Protein AF-A0A947H9U2-F1 (afdb_monomer)

Secondary structure (DSSP, 8-state):
--------------------TTSTTSB-SHHHHHHHHHTT-B-HHHHTTPPP-TTS--EEEE-SSSSS--EEEEEEEEEETTEEEEEEEEESS-GGG--HHHHHHHHHHHHHHHTTSS-HHHHHHHHHHHHHTTT--EEEEEETTEEEEEEE-SS-EEEEEEETT-TTPPP-----

Foldseek 3Di:
DDDDDDPPPDPPPPPPPPQLCLAAFHFADPSNCVVVVVVVWDFPCVVVVHDDDVVGQKTWDWDPDDPDTHTAKIKDFDDDPRGGFKIKIKGQAFPVPDDPVSVVVVQVCCCRHHVVLDHVVNVVVQVVVCVVLVQPWGWDDSDDFKIWIWHGDHGMIMIMIGTPPRPPPDDDPDRD

Nearest PDB structures (foldseek):
  7k5b-assembly1_F  TM=6.035E-01  e=6.801E-01  Tetrahymena thermophila
  2grg-assembly1_A  TM=5.915E-01  e=3.036E+00  Saccharomyces cerevisiae
  5y3a-assembly2_G  TM=3.950E-01  e=7.631E-01  Homo sapiens
  7qla-assembly1_C  TM=4.806E-01  e=4.541E+00  Thermochaetoides thermophila
  6ftd-assembly1_A  TM=3.378E-01  e=1.708E+00  Deinococcus radiodurans R1 = ATCC 13939 = DSM 20539

pLDDT: mean 79.04, std 16.97, range [38.25, 96.12]

Solvent-accessible surface area (backbone atoms only — not comparable to full-atom values): 10152 Å² total; per-residue (Å²): 137,87,84,80,83,80,81,79,78,77,78,77,75,75,74,75,79,65,76,56,48,51,17,59,75,32,61,67,50,75,62,33,43,47,70,44,46,77,69,59,26,36,28,71,46,39,72,72,75,40,77,78,50,85,92,49,66,50,33,38,27,60,45,96,59,73,100,61,64,43,69,47,35,35,38,44,72,42,66,57,89,59,28,24,30,25,44,35,42,36,33,63,38,20,72,94,66,55,49,74,66,54,49,50,51,52,56,51,48,31,39,43,39,47,74,51,63,49,46,73,65,57,54,53,52,31,53,57,50,16,60,75,49,79,65,48,75,23,77,36,82,65,53,98,58,35,34,37,36,39,43,61,56,94,55,27,21,39,44,33,42,31,36,65,86,41,90,84,58,80,77,86,72,73,72,130

Sequence (176 aa):
MKFWASLISFSLVWGSTLPAFSQLGTPFSMDSFKPFLARRYNTLLGFQGRPVSLEDPHLYLYGSEGQAAQLVASVEFGLNGKTIESALLKLHQPYDKLGYRETQELNWFLVIATRSQVTPKHVKQAFAKRKACHGSEFRLDTGPAQYLTVYSDYQSTYIRVSQRGALKAPLLSRCP

Radius of gyration: 19.43 Å; Cα contacts (8 Å, |Δi|>4): 289; chains: 1; bounding box: 62×48×60 Å

Mean predicted aligned error: 9.71 Å

Structure (mmCIF, N/CA/C/O backbone):
data_AF-A0A947H9U2-F1
#
_entry.id   AF-A0A947H9U2-F1
#
loop_
_atom_site.group_PDB
_atom_site.id
_atom_site.type_symbol
_atom_site.label_atom_id
_atom_site.label_alt_id
_atom_site.label_comp_id
_atom_site.label_asym_id
_atom_site.label_entity_id
_atom_site.label_seq_id
_atom_site.pdbx_PDB_ins_code
_atom_site.Cartn_x
_atom_site.Cartn_y
_atom_site.Cartn_z
_atom_site.occupancy
_atom_site.B_iso_or_equiv
_atom_site.auth_seq_id
_atom_site.auth_comp_id
_atom_site.auth_asym_id
_atom_site.auth_atom_id
_atom_site.pdbx_PDB_model_num
ATOM 1 N N . MET A 1 1 ? 40.407 -27.603 41.660 1.00 41.31 1 MET A N 1
ATOM 2 C CA . MET A 1 1 ? 39.660 -27.321 40.414 1.00 41.31 1 MET A CA 1
ATOM 3 C C . MET A 1 1 ? 38.857 -26.044 40.624 1.00 41.31 1 MET A C 1
ATOM 5 O O . MET A 1 1 ? 38.063 -26.007 41.552 1.00 41.31 1 MET A O 1
ATOM 9 N N . LYS A 1 2 ? 39.136 -24.970 39.873 1.00 39.34 2 LYS A N 1
ATOM 10 C CA . LYS A 1 2 ? 38.447 -23.672 40.003 1.00 39.34 2 LYS A CA 1
ATOM 11 C C . LYS A 1 2 ? 37.364 -23.586 38.924 1.00 39.34 2 LYS A C 1
ATOM 13 O O . LYS A 1 2 ? 37.701 -23.540 37.747 1.00 39.34 2 LYS A O 1
ATOM 18 N N . PHE A 1 3 ? 36.092 -23.592 39.320 1.00 40.78 3 PHE A N 1
ATOM 19 C CA . PHE A 1 3 ? 34.967 -23.371 38.410 1.00 40.78 3 PHE A CA 1
ATOM 20 C C . PHE A 1 3 ? 34.825 -21.872 38.130 1.00 40.78 3 PHE A C 1
ATOM 22 O O . PHE A 1 3 ? 34.591 -21.085 39.044 1.00 40.78 3 PHE A O 1
ATOM 29 N N . TRP A 1 4 ? 34.981 -21.481 36.867 1.00 46.38 4 TRP A N 1
ATOM 30 C CA . TRP A 1 4 ? 34.583 -20.165 36.380 1.00 46.38 4 TRP A CA 1
ATOM 31 C C . TRP A 1 4 ? 33.108 -20.236 35.985 1.00 46.38 4 TRP A C 1
ATOM 33 O O . TRP A 1 4 ? 32.759 -20.841 34.974 1.00 46.38 4 TRP A O 1
ATOM 43 N N . ALA A 1 5 ? 32.237 -19.640 36.797 1.00 48.50 5 ALA A N 1
ATOM 44 C CA . ALA A 1 5 ? 30.855 -19.400 36.412 1.00 48.50 5 ALA A CA 1
ATOM 45 C C . ALA A 1 5 ? 30.831 -18.222 35.426 1.00 48.50 5 ALA A C 1
ATOM 47 O O . ALA A 1 5 ? 30.959 -17.064 35.820 1.00 48.50 5 ALA A O 1
ATOM 48 N N . SER A 1 6 ? 30.720 -18.523 34.132 1.00 48.47 6 SER A N 1
ATOM 49 C CA . SER A 1 6 ? 30.426 -17.517 33.111 1.00 48.47 6 SER A CA 1
ATOM 50 C C . SER A 1 6 ? 28.964 -17.098 33.251 1.00 48.47 6 SER A C 1
ATOM 52 O O . SER A 1 6 ? 28.054 -17.845 32.897 1.00 48.47 6 SER A O 1
ATOM 54 N N . LEU A 1 7 ? 28.741 -15.903 33.794 1.00 49.75 7 LEU A N 1
ATOM 55 C CA . LEU A 1 7 ? 27.457 -15.216 33.723 1.00 49.75 7 LEU A CA 1
ATOM 56 C C . LEU A 1 7 ? 27.277 -14.711 32.288 1.00 49.75 7 LEU A C 1
ATOM 58 O O . LEU A 1 7 ? 27.838 -13.691 31.892 1.00 49.75 7 LEU A O 1
ATOM 62 N N . ILE A 1 8 ? 26.511 -15.456 31.493 1.00 55.19 8 ILE A N 1
ATOM 63 C CA . ILE A 1 8 ? 26.034 -14.991 30.193 1.00 55.19 8 ILE A CA 1
ATOM 64 C C . ILE A 1 8 ? 24.898 -14.007 30.468 1.00 55.19 8 ILE A C 1
ATOM 66 O O . ILE A 1 8 ? 23.761 -14.396 30.734 1.00 55.19 8 ILE A O 1
ATOM 70 N N . SER A 1 9 ? 25.217 -12.718 30.421 1.00 41.12 9 SER A N 1
ATOM 71 C CA . SER A 1 9 ? 24.223 -11.651 30.381 1.00 41.12 9 SER A CA 1
ATOM 72 C C . SER A 1 9 ? 23.520 -11.694 29.026 1.00 41.12 9 SER A C 1
ATOM 74 O O . SER A 1 9 ? 24.036 -11.184 28.033 1.00 41.12 9 SER A O 1
ATOM 76 N N . PHE A 1 10 ? 22.341 -12.313 28.970 1.00 40.72 10 PHE A N 1
ATOM 77 C CA . PHE A 1 10 ? 21.428 -12.130 27.847 1.00 40.72 10 PHE A CA 1
ATOM 78 C C . PHE A 1 10 ? 20.928 -10.686 27.875 1.00 40.72 10 PHE A C 1
ATOM 80 O O . PHE A 1 10 ? 20.114 -10.303 28.716 1.00 40.72 10 PHE A O 1
ATOM 87 N N . SER A 1 11 ? 21.424 -9.870 26.951 1.00 44.00 11 SER A N 1
ATOM 88 C CA . SER A 1 11 ? 20.806 -8.598 26.615 1.00 44.00 11 SER A CA 1
ATOM 89 C C . SER A 1 11 ? 19.413 -8.884 26.052 1.00 44.00 11 SER A C 1
ATOM 91 O O . SER A 1 11 ? 19.248 -9.330 24.918 1.00 44.00 11 SER A O 1
ATOM 93 N N . LEU A 1 12 ? 18.392 -8.639 26.874 1.00 43.03 12 LEU A N 1
ATOM 94 C CA . LEU A 1 12 ? 17.020 -8.449 26.422 1.00 43.03 12 LEU A CA 1
ATOM 95 C C . LEU A 1 12 ? 17.038 -7.296 25.419 1.00 43.03 12 LEU A C 1
ATOM 97 O O . LEU A 1 12 ? 17.071 -6.127 25.804 1.00 43.03 12 LEU A O 1
ATOM 101 N N . VAL A 1 13 ? 17.063 -7.628 24.128 1.00 42.03 13 VAL A N 1
ATOM 102 C CA . VAL A 1 13 ? 16.807 -6.669 23.057 1.00 42.03 13 VAL A CA 1
ATOM 103 C C . VAL A 1 13 ? 15.399 -6.151 23.305 1.00 42.03 13 VAL A C 1
ATOM 105 O O . VAL A 1 13 ? 14.412 -6.840 23.047 1.00 42.03 13 V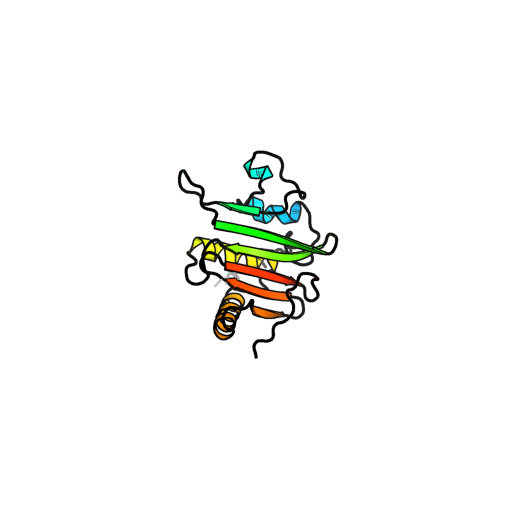AL A O 1
ATOM 108 N N . TRP A 1 14 ? 15.316 -4.950 23.872 1.00 41.16 14 TRP A N 1
ATOM 109 C CA . TRP A 1 14 ? 14.111 -4.145 23.867 1.00 41.16 14 TRP A CA 1
ATOM 110 C C . TRP A 1 14 ? 13.665 -4.051 22.413 1.00 41.16 14 TRP A C 1
ATOM 112 O O . TRP A 1 14 ? 14.271 -3.336 21.614 1.00 41.16 14 TRP A O 1
ATOM 122 N N . GLY A 1 15 ? 12.635 -4.823 22.060 1.00 38.25 15 GLY A N 1
ATOM 123 C CA . GLY A 1 15 ? 11.878 -4.594 20.845 1.00 38.25 15 GLY A CA 1
ATOM 124 C C . GLY A 1 15 ? 11.432 -3.147 20.913 1.00 38.25 15 GLY A C 1
ATOM 125 O O . GLY A 1 15 ? 10.640 -2.789 21.782 1.00 38.25 15 GLY A O 1
ATOM 126 N N . SER A 1 16 ? 12.031 -2.304 20.080 1.00 39.28 16 SER A N 1
ATOM 127 C CA . SER A 1 16 ? 11.727 -0.889 20.025 1.00 39.28 16 SER A CA 1
ATOM 128 C C . SER A 1 16 ? 10.246 -0.754 19.695 1.00 39.28 16 SER A C 1
ATOM 130 O O . SER A 1 16 ? 9.817 -0.860 18.551 1.00 39.28 16 SER A O 1
ATOM 132 N N . THR A 1 17 ? 9.447 -0.506 20.729 1.00 46.41 17 THR A N 1
ATOM 133 C CA . THR A 1 17 ? 8.034 -0.127 20.671 1.00 46.41 17 THR A CA 1
ATOM 134 C C . THR A 1 17 ? 7.882 1.297 20.143 1.00 46.41 17 THR A C 1
ATOM 136 O O . THR A 1 17 ? 6.977 2.025 20.547 1.00 46.41 17 THR A O 1
ATOM 139 N N . LEU A 1 18 ? 8.758 1.715 19.224 1.00 52.16 18 LEU A N 1
ATOM 140 C CA . LEU A 1 18 ? 8.544 2.938 18.482 1.00 52.16 18 LEU A CA 1
ATOM 141 C C . LEU A 1 18 ? 7.249 2.735 17.693 1.00 52.16 18 LEU A C 1
ATOM 143 O O . LEU A 1 18 ? 7.149 1.774 16.920 1.00 52.16 18 LEU A O 1
ATOM 147 N N . PRO A 1 19 ? 6.222 3.572 17.913 1.00 57.31 19 PRO A N 1
ATOM 148 C CA . PRO A 1 19 ? 5.030 3.499 17.098 1.00 57.31 19 PRO A CA 1
ATOM 149 C C . PRO A 1 19 ? 5.452 3.697 15.644 1.00 57.31 19 PRO A C 1
ATOM 151 O O . PRO A 1 19 ? 6.092 4.690 15.306 1.00 57.31 19 PRO A O 1
ATOM 154 N N . ALA A 1 20 ? 5.141 2.721 14.789 1.00 64.38 20 ALA A N 1
ATOM 155 C CA . ALA A 1 20 ? 5.389 2.851 13.363 1.00 64.38 20 ALA A CA 1
ATOM 156 C C . ALA A 1 20 ? 4.610 4.076 12.856 1.00 64.38 20 ALA A C 1
ATOM 158 O O . ALA A 1 20 ? 3.382 4.092 12.897 1.00 64.38 20 ALA A O 1
ATOM 159 N N . PHE A 1 21 ? 5.339 5.111 12.433 1.00 78.25 21 PHE A N 1
ATOM 160 C CA . PHE A 1 21 ? 4.803 6.448 12.147 1.00 78.25 21 PHE A CA 1
ATOM 161 C C . PHE A 1 21 ? 3.746 6.484 11.028 1.00 78.25 21 PHE A C 1
ATOM 163 O O . PHE A 1 21 ? 2.997 7.455 10.915 1.00 78.25 21 PHE A O 1
ATOM 170 N N . SER A 1 22 ? 3.676 5.429 10.213 1.00 78.94 22 SER A N 1
ATOM 171 C CA . SER A 1 22 ? 2.744 5.288 9.087 1.00 78.94 22 SER A CA 1
ATOM 172 C C . SER A 1 22 ? 1.725 4.160 9.265 1.00 78.94 22 SER A C 1
ATOM 174 O O . SER A 1 22 ? 1.138 3.680 8.293 1.00 78.94 22 SER A O 1
ATOM 176 N N . GLN A 1 23 ? 1.556 3.683 10.493 1.00 88.31 23 GLN A N 1
ATOM 177 C CA . GLN A 1 23 ? 0.620 2.616 10.803 1.00 88.31 23 GLN A CA 1
ATOM 178 C C . GLN A 1 23 ? -0.824 3.122 10.788 1.00 88.31 23 GLN A C 1
ATOM 180 O O . GLN A 1 23 ? -1.125 4.262 11.128 1.00 88.31 23 GLN A O 1
ATOM 185 N N . LEU A 1 24 ? -1.752 2.220 10.497 1.00 90.06 24 LEU A N 1
ATOM 186 C CA . LEU A 1 24 ? -3.164 2.458 10.765 1.00 90.06 24 LEU A CA 1
ATOM 187 C C . LEU A 1 24 ? -3.422 2.878 12.225 1.00 90.06 24 LEU A C 1
ATOM 189 O O . LEU A 1 24 ? -2.965 2.224 13.166 1.00 90.06 24 LEU A O 1
ATOM 193 N N . GLY A 1 25 ? -4.214 3.934 12.397 1.00 87.94 25 GLY A N 1
ATOM 194 C CA . GLY A 1 25 ? -4.594 4.520 13.680 1.00 87.94 25 GLY A CA 1
ATOM 195 C C . GLY A 1 25 ? -3.681 5.639 14.169 1.00 87.94 25 GLY A C 1
ATOM 196 O O . GLY A 1 25 ? -3.982 6.239 15.198 1.00 87.94 25 GLY A O 1
ATOM 197 N N . THR A 1 26 ? -2.587 5.945 13.466 1.00 89.88 26 THR A N 1
ATOM 198 C CA . THR A 1 26 ? -1.735 7.090 13.808 1.00 89.88 26 THR A CA 1
ATOM 199 C C . THR A 1 26 ? -2.205 8.365 13.102 1.00 89.88 26 THR A C 1
ATOM 201 O O . THR A 1 26 ? -2.864 8.291 12.058 1.00 89.88 26 THR A O 1
ATOM 204 N N . PRO A 1 27 ? -1.864 9.553 13.634 1.00 91.62 27 PRO A N 1
ATOM 205 C CA . PRO A 1 27 ? -2.072 10.805 12.922 1.00 91.62 27 PRO A CA 1
ATOM 206 C C . PRO A 1 27 ? -1.324 10.814 11.585 1.00 91.62 27 PRO A C 1
ATOM 208 O O . PRO A 1 27 ? -0.194 10.339 11.503 1.00 91.62 27 PRO A O 1
ATOM 211 N N . PHE A 1 28 ? -1.944 11.385 10.560 1.00 90.88 28 PHE A N 1
ATOM 212 C CA . PHE A 1 28 ? -1.341 11.670 9.272 1.00 90.88 28 PHE A CA 1
ATOM 213 C C . PHE A 1 28 ? -0.499 12.941 9.379 1.00 90.88 28 PHE A C 1
ATOM 215 O O . PHE A 1 28 ? -1.027 14.041 9.568 1.00 90.88 28 PHE A O 1
ATOM 222 N N . SER A 1 29 ? 0.819 12.784 9.302 1.00 91.94 29 SER A N 1
ATOM 223 C CA . SER A 1 29 ? 1.784 13.879 9.399 1.00 91.94 29 SER A CA 1
ATOM 224 C C . SER A 1 29 ? 3.024 13.595 8.550 1.00 91.94 29 SER A C 1
ATOM 226 O O . SER A 1 29 ? 3.147 12.538 7.933 1.00 91.94 29 SER A O 1
ATOM 228 N N . MET A 1 30 ? 3.983 14.528 8.535 1.00 89.38 30 MET A N 1
ATOM 229 C CA . MET A 1 30 ? 5.259 14.320 7.842 1.00 89.38 30 MET A CA 1
ATOM 230 C C . MET A 1 30 ? 6.020 13.097 8.382 1.00 89.38 30 MET A C 1
ATOM 232 O O . MET A 1 30 ? 6.730 12.423 7.635 1.00 89.38 30 MET A O 1
ATOM 236 N N . ASP A 1 31 ? 5.836 12.751 9.660 1.00 89.44 31 ASP A N 1
ATOM 237 C CA . ASP A 1 31 ? 6.428 11.542 10.237 1.00 89.44 31 ASP A CA 1
ATOM 238 C C . ASP A 1 31 ? 5.893 10.274 9.569 1.00 89.44 31 ASP A C 1
ATOM 240 O O . ASP A 1 31 ? 6.648 9.323 9.372 1.00 89.44 31 ASP A O 1
ATOM 244 N N . SER A 1 32 ? 4.632 10.280 9.128 1.00 88.88 32 SER A N 1
ATOM 245 C CA . SER A 1 32 ? 4.037 9.178 8.372 1.00 88.88 32 SER A CA 1
ATOM 246 C C . SER A 1 32 ? 4.689 8.971 7.005 1.00 88.88 32 SER A C 1
ATOM 248 O O . SER A 1 32 ? 4.610 7.870 6.465 1.00 88.88 32 SER A O 1
ATOM 250 N N . PHE A 1 33 ? 5.369 9.971 6.439 1.00 88.38 33 PHE A N 1
ATOM 251 C CA . PHE A 1 33 ? 6.091 9.819 5.170 1.00 88.38 33 PHE A CA 1
ATOM 252 C C . PHE A 1 33 ? 7.517 9.313 5.377 1.00 88.38 33 PHE A C 1
ATOM 254 O O . PHE A 1 33 ? 8.038 8.606 4.515 1.00 88.38 33 PHE A O 1
ATOM 261 N N . LYS A 1 34 ? 8.150 9.626 6.518 1.00 89.50 34 LYS A N 1
ATOM 262 C CA . LYS A 1 34 ? 9.574 9.340 6.772 1.00 89.50 34 LYS A CA 1
ATOM 263 C C . LYS A 1 34 ? 9.995 7.900 6.437 1.00 89.50 34 LYS A C 1
ATOM 265 O O . LYS A 1 34 ? 11.000 7.758 5.740 1.00 89.50 34 LYS A O 1
ATOM 270 N N . PRO A 1 35 ? 9.268 6.836 6.844 1.00 91.06 35 PRO A N 1
ATOM 271 C CA . PRO A 1 35 ? 9.665 5.467 6.510 1.00 91.06 35 PRO A CA 1
ATOM 272 C C . PRO A 1 35 ? 9.676 5.192 5.001 1.00 91.06 35 PRO A C 1
ATOM 274 O O . PRO A 1 35 ? 10.561 4.495 4.509 1.00 91.06 35 PRO A O 1
ATOM 277 N N . PHE A 1 36 ? 8.724 5.761 4.260 1.00 91.44 36 PHE A N 1
ATOM 278 C CA . PHE A 1 36 ? 8.630 5.620 2.807 1.00 91.44 36 PHE A CA 1
ATOM 279 C C . PHE A 1 36 ? 9.728 6.408 2.094 1.00 91.44 36 PHE A C 1
ATOM 281 O O . PHE A 1 36 ? 10.407 5.852 1.230 1.00 91.44 36 PHE A O 1
ATOM 288 N N . LEU A 1 37 ? 9.971 7.654 2.510 1.00 89.81 37 LEU A N 1
ATOM 289 C CA . LEU A 1 37 ? 11.062 8.478 1.980 1.00 89.81 37 LEU A CA 1
ATOM 290 C C . LEU A 1 37 ? 12.428 7.805 2.196 1.00 89.81 37 LEU A C 1
ATOM 292 O O . LEU A 1 37 ? 13.232 7.714 1.270 1.00 89.81 37 LEU A O 1
ATOM 296 N N . ALA A 1 38 ? 12.667 7.237 3.384 1.00 90.31 38 ALA A N 1
ATOM 297 C CA . ALA A 1 38 ? 13.883 6.475 3.683 1.00 90.31 38 ALA A CA 1
ATOM 298 C C . ALA A 1 38 ? 14.035 5.217 2.806 1.00 90.31 38 ALA A C 1
ATOM 300 O O . ALA A 1 38 ? 15.150 4.783 2.519 1.00 90.31 38 ALA A O 1
ATOM 301 N N . ARG A 1 39 ? 12.916 4.651 2.338 1.00 90.19 39 ARG A N 1
ATOM 302 C CA . ARG A 1 39 ? 12.873 3.532 1.387 1.00 90.19 39 ARG A CA 1
ATOM 303 C C . ARG A 1 39 ? 12.874 3.978 -0.083 1.00 90.19 39 ARG A C 1
ATOM 305 O O . ARG A 1 39 ? 12.683 3.156 -0.972 1.00 90.19 39 ARG A O 1
ATOM 312 N N . ARG A 1 40 ? 13.154 5.257 -0.359 1.00 90.81 40 ARG A N 1
ATOM 313 C CA . ARG A 1 40 ? 13.199 5.861 -1.705 1.00 90.81 40 ARG A CA 1
ATOM 314 C C . ARG A 1 40 ? 11.851 5.958 -2.419 1.00 90.81 40 ARG A C 1
ATOM 316 O O . ARG A 1 40 ? 11.826 6.147 -3.635 1.00 90.81 40 ARG A O 1
ATOM 323 N N . TYR A 1 41 ? 10.741 5.867 -1.693 1.00 91.88 41 TYR A N 1
ATOM 324 C CA . TYR A 1 41 ? 9.502 6.421 -2.226 1.00 91.88 41 TYR A CA 1
ATOM 325 C C . TYR A 1 41 ? 9.634 7.939 -2.257 1.00 91.88 41 TYR A C 1
ATOM 327 O O . TYR A 1 41 ? 10.278 8.525 -1.388 1.00 91.88 41 TYR A O 1
ATOM 335 N N . ASN A 1 42 ? 9.003 8.579 -3.227 1.00 89.75 42 ASN A N 1
ATOM 336 C CA . ASN A 1 42 ? 8.987 10.029 -3.308 1.00 89.75 42 ASN A CA 1
ATOM 337 C C . ASN A 1 42 ? 7.602 10.526 -3.713 1.00 89.75 42 ASN A C 1
ATOM 339 O O . ASN A 1 42 ? 6.844 9.803 -4.363 1.00 89.75 42 ASN A O 1
ATOM 343 N N . THR A 1 43 ? 7.281 11.756 -3.327 1.00 89.88 43 THR A N 1
ATOM 344 C CA . THR A 1 43 ? 6.095 12.449 -3.840 1.00 89.88 43 THR A CA 1
ATOM 345 C C . THR A 1 43 ? 6.386 13.015 -5.230 1.00 89.88 43 THR A C 1
ATOM 347 O O . THR A 1 43 ? 7.550 13.092 -5.641 1.00 89.88 43 THR A O 1
ATOM 350 N N . LEU A 1 44 ? 5.358 13.446 -5.965 1.00 85.81 44 LEU A N 1
ATOM 351 C CA . LEU A 1 44 ? 5.560 14.137 -7.240 1.00 85.81 44 LEU A CA 1
ATOM 352 C C . LEU A 1 44 ? 6.398 15.408 -7.032 1.00 85.81 44 LEU A C 1
ATOM 354 O O . LEU A 1 44 ? 7.337 15.662 -7.787 1.00 85.81 44 LEU A O 1
ATOM 358 N N . LEU A 1 45 ? 6.112 16.165 -5.970 1.00 84.81 45 LEU A N 1
ATOM 359 C CA . LEU A 1 45 ? 6.900 17.339 -5.589 1.00 84.81 45 LEU A CA 1
ATOM 360 C C . LEU A 1 45 ? 8.365 16.987 -5.306 1.00 84.81 45 LEU A C 1
ATOM 362 O O . LEU A 1 45 ? 9.263 17.655 -5.818 1.00 84.81 45 LEU A O 1
ATOM 366 N N . GLY A 1 46 ? 8.620 15.918 -4.552 1.00 85.44 46 GLY A N 1
ATOM 367 C CA . GLY A 1 46 ? 9.982 15.492 -4.252 1.00 85.44 46 GLY A CA 1
ATOM 368 C C . GLY A 1 46 ? 10.751 15.005 -5.486 1.00 85.44 46 GLY A C 1
ATOM 369 O O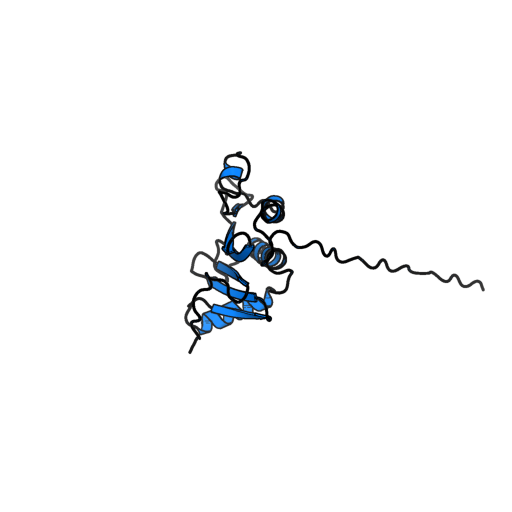 . GLY A 1 46 ? 11.956 15.240 -5.577 1.00 85.44 46 GLY A O 1
ATOM 370 N N . PHE A 1 47 ? 10.079 14.416 -6.484 1.00 82.38 47 PHE A N 1
ATOM 371 C CA . PHE A 1 47 ? 10.689 14.129 -7.794 1.00 82.38 47 PHE A CA 1
ATOM 372 C C . PHE A 1 47 ? 11.047 15.391 -8.579 1.00 82.38 47 PHE A C 1
ATOM 374 O O . PHE A 1 47 ? 12.050 15.412 -9.286 1.00 82.38 47 PHE A O 1
ATOM 381 N N . GLN A 1 48 ? 10.259 16.453 -8.433 1.00 85.44 48 GLN A N 1
ATOM 382 C CA . GLN A 1 48 ? 10.519 17.759 -9.044 1.00 85.44 48 GLN A CA 1
ATOM 383 C C . GLN A 1 48 ? 11.568 18.586 -8.274 1.00 85.44 48 GLN A C 1
ATOM 385 O O . GLN A 1 48 ? 11.745 19.768 -8.566 1.00 85.44 48 GLN A O 1
ATOM 390 N N . GLY A 1 49 ? 12.238 18.002 -7.271 1.00 85.62 49 GLY A N 1
ATOM 391 C CA . GLY A 1 49 ? 13.222 18.690 -6.430 1.00 85.62 49 GLY A CA 1
ATOM 392 C C . GLY A 1 49 ? 12.610 19.698 -5.453 1.00 85.62 49 GLY A C 1
ATOM 393 O O . GLY A 1 49 ? 13.325 20.530 -4.896 1.00 85.62 49 GLY A O 1
ATOM 394 N N . ARG A 1 50 ? 11.290 19.653 -5.250 1.00 89.56 50 ARG A N 1
ATOM 395 C CA . ARG A 1 50 ? 10.573 20.527 -4.317 1.00 89.56 50 ARG A CA 1
ATOM 396 C C . ARG A 1 50 ? 10.479 19.874 -2.935 1.00 89.56 50 ARG A C 1
ATOM 398 O O . ARG A 1 50 ? 10.542 18.647 -2.833 1.00 89.56 50 ARG A O 1
ATOM 405 N N . PRO A 1 51 ? 10.297 20.665 -1.861 1.00 87.50 51 PRO A N 1
ATOM 406 C CA . PRO A 1 51 ? 10.044 20.113 -0.538 1.00 87.50 51 PRO A CA 1
ATOM 407 C C . PRO A 1 51 ? 8.831 19.180 -0.544 1.00 87.50 51 PRO A C 1
ATOM 409 O O . PRO A 1 51 ? 7.799 19.477 -1.150 1.00 87.50 51 PRO A O 1
ATOM 412 N N . VAL A 1 52 ? 8.960 18.057 0.156 1.00 86.25 52 VAL A N 1
ATOM 413 C CA . VAL A 1 52 ? 7.855 17.120 0.360 1.00 86.25 52 VAL A CA 1
ATOM 414 C C . VAL A 1 52 ? 6.765 17.808 1.185 1.00 86.25 52 VAL A C 1
ATOM 416 O O . VAL A 1 52 ? 7.053 18.430 2.207 1.00 86.25 52 VAL A O 1
ATOM 419 N N . SER A 1 53 ? 5.512 17.680 0.748 1.00 85.50 53 SER A N 1
ATOM 420 C CA . SER A 1 53 ? 4.344 18.298 1.379 1.00 85.50 53 SER A CA 1
ATOM 421 C C . SER A 1 53 ? 3.238 17.271 1.591 1.00 85.50 53 SER A C 1
ATOM 423 O O . SER A 1 53 ? 3.083 16.345 0.797 1.00 85.50 53 SER A O 1
ATOM 425 N N . LEU A 1 54 ? 2.437 17.466 2.641 1.00 86.00 54 LEU A N 1
ATOM 426 C CA . LEU A 1 54 ? 1.229 16.669 2.892 1.00 86.00 54 LEU A CA 1
ATOM 427 C C . LEU A 1 54 ? 0.120 16.931 1.863 1.00 86.00 54 LEU A C 1
ATOM 429 O O . LEU A 1 54 ? -0.815 16.142 1.767 1.00 86.00 54 LEU A O 1
ATOM 433 N N . GLU A 1 55 ? 0.231 18.014 1.094 1.00 82.00 55 GLU A N 1
ATOM 434 C CA . GLU A 1 55 ? -0.683 18.351 -0.005 1.00 82.00 55 GLU A CA 1
ATOM 435 C C . GLU A 1 55 ? -0.508 17.431 -1.228 1.00 82.00 55 GLU A C 1
ATOM 437 O O . GLU A 1 55 ? -1.386 17.382 -2.085 1.00 82.00 55 GLU A O 1
ATOM 442 N N . ASP A 1 56 ? 0.585 16.662 -1.287 1.00 79.06 56 ASP A N 1
ATOM 443 C CA . ASP A 1 56 ? 0.862 15.659 -2.320 1.00 79.06 56 ASP A CA 1
ATOM 444 C C . ASP A 1 56 ? 1.041 14.270 -1.673 1.00 79.06 56 ASP A C 1
ATOM 446 O O . ASP A 1 56 ? 2.166 13.807 -1.471 1.00 79.06 56 ASP A O 1
ATOM 450 N N . PRO A 1 57 ? -0.058 13.604 -1.266 1.00 76.94 57 PRO A N 1
ATOM 451 C CA . PRO A 1 57 ? 0.007 12.441 -0.384 1.00 76.94 57 PRO A CA 1
ATOM 452 C C . PRO A 1 57 ? 0.323 11.119 -1.089 1.00 76.94 57 PRO A C 1
ATOM 454 O O . PRO A 1 57 ? 0.330 10.072 -0.437 1.00 76.94 57 PRO A O 1
ATOM 457 N N . HIS A 1 58 ? 0.551 11.146 -2.403 1.00 86.81 58 HIS A N 1
ATOM 458 C CA . HIS A 1 58 ? 0.843 9.951 -3.183 1.00 86.81 58 HIS A CA 1
ATOM 459 C C . HIS A 1 58 ? 2.347 9.710 -3.204 1.00 86.81 58 HIS A C 1
ATOM 461 O O . HIS A 1 58 ? 3.134 10.588 -3.559 1.00 86.81 58 HIS A O 1
ATOM 467 N N . LEU A 1 59 ? 2.742 8.498 -2.833 1.00 91.88 59 LEU A N 1
ATOM 468 C CA . LEU A 1 59 ? 4.142 8.105 -2.760 1.00 91.88 59 LEU A CA 1
ATOM 469 C C . LEU A 1 59 ? 4.441 7.081 -3.844 1.00 91.88 59 LEU A C 1
ATOM 471 O O . LEU A 1 59 ? 3.721 6.096 -3.971 1.00 91.88 59 LEU A O 1
ATOM 475 N N . TYR A 1 60 ? 5.524 7.283 -4.588 1.00 92.31 60 TYR A N 1
ATOM 476 C CA . TYR A 1 60 ? 5.897 6.460 -5.737 1.00 92.31 60 TYR A CA 1
ATOM 477 C C . TYR A 1 60 ? 7.313 5.915 -5.578 1.00 92.31 60 TYR A C 1
ATOM 479 O O . TYR A 1 60 ? 8.237 6.656 -5.241 1.00 92.31 60 TYR A O 1
ATOM 487 N N . LEU A 1 61 ? 7.496 4.629 -5.862 1.00 92.44 61 LEU A N 1
ATOM 488 C CA . LEU A 1 61 ? 8.789 3.958 -5.895 1.00 92.44 61 LEU A CA 1
ATOM 489 C C . LEU A 1 61 ? 9.146 3.596 -7.330 1.00 92.44 61 LEU A C 1
ATOM 491 O O . LEU A 1 61 ? 8.481 2.771 -7.957 1.00 92.44 61 LEU A O 1
ATOM 495 N N . TYR A 1 62 ? 10.251 4.148 -7.813 1.00 87.56 62 TYR A N 1
ATOM 496 C CA . TYR A 1 62 ? 10.750 3.896 -9.158 1.00 87.56 62 TYR A CA 1
ATOM 497 C C . TYR A 1 62 ? 11.922 2.909 -9.183 1.00 87.56 62 TYR A C 1
ATOM 499 O O . TYR A 1 62 ? 12.695 2.762 -8.230 1.00 87.56 62 TYR A O 1
ATOM 507 N N . GLY A 1 63 ? 12.049 2.224 -10.316 1.00 80.06 63 GLY A N 1
ATOM 508 C CA . GLY A 1 63 ? 13.155 1.368 -10.714 1.00 80.06 63 GLY A CA 1
ATOM 509 C C . GLY A 1 63 ? 14.504 2.075 -10.602 1.00 80.06 63 GLY A C 1
ATOM 510 O O . GLY A 1 63 ? 14.573 3.280 -10.806 1.00 80.06 63 GLY A O 1
ATOM 511 N N . SER A 1 64 ? 15.579 1.350 -10.279 1.00 67.38 64 SER A N 1
ATOM 512 C CA . SER A 1 64 ? 16.928 1.941 -10.202 1.00 67.38 64 SER A CA 1
ATOM 513 C C . SER A 1 64 ? 17.746 1.725 -11.480 1.00 67.38 64 SER A C 1
ATOM 515 O O . SER A 1 64 ? 18.955 1.915 -11.449 1.00 67.38 64 SER A O 1
ATOM 517 N N . GLU A 1 65 ? 17.119 1.345 -12.598 1.00 53.50 65 GLU A N 1
ATOM 518 C CA . GLU A 1 65 ? 17.838 0.958 -13.816 1.00 53.50 65 GLU A CA 1
ATOM 519 C C . GLU A 1 65 ? 17.265 1.629 -15.074 1.00 53.50 65 GLU A C 1
ATOM 521 O O . GLU A 1 65 ? 16.093 1.458 -15.400 1.00 53.50 65 GLU A O 1
ATOM 526 N N . GLY A 1 66 ? 18.127 2.353 -15.801 1.00 51.22 66 GLY A N 1
ATOM 527 C CA . GLY A 1 66 ? 17.910 2.760 -17.195 1.00 51.22 66 GLY A CA 1
ATOM 528 C C . GLY A 1 66 ? 17.110 4.048 -17.447 1.00 51.22 66 GLY A C 1
ATOM 529 O O . GLY A 1 66 ? 16.518 4.641 -16.551 1.00 51.22 66 GLY A O 1
ATOM 530 N N . GLN A 1 67 ? 17.108 4.482 -18.716 1.00 41.75 67 GLN A N 1
ATOM 531 C CA . GLN A 1 67 ? 16.525 5.748 -19.205 1.00 41.75 67 GLN A CA 1
ATOM 532 C C . GLN A 1 67 ? 14.986 5.843 -19.108 1.00 41.75 67 GLN A C 1
ATOM 534 O O . GLN A 1 67 ? 14.418 6.886 -19.415 1.00 41.75 67 GLN A O 1
ATOM 539 N N . ALA A 1 68 ? 14.308 4.796 -18.637 1.00 55.03 68 ALA A N 1
ATOM 540 C CA . ALA A 1 68 ? 12.886 4.821 -18.318 1.00 55.03 68 ALA A CA 1
ATOM 541 C C . ALA A 1 68 ? 12.696 4.240 -16.916 1.00 55.03 68 ALA A C 1
ATOM 543 O O . ALA A 1 68 ? 12.627 3.026 -16.736 1.00 55.03 68 ALA A O 1
ATOM 544 N N . ALA A 1 69 ? 12.642 5.114 -15.910 1.00 69.69 69 ALA A N 1
ATOM 545 C CA . ALA A 1 69 ? 12.379 4.715 -14.538 1.00 69.69 69 ALA A CA 1
ATOM 546 C C . ALA A 1 69 ? 11.021 3.990 -14.474 1.00 69.69 69 ALA A C 1
ATOM 548 O O . ALA A 1 69 ? 9.963 4.609 -14.579 1.00 69.69 69 ALA A O 1
ATOM 549 N N . GLN A 1 70 ? 11.041 2.664 -14.342 1.00 84.25 70 GLN A N 1
ATOM 550 C CA . GLN A 1 70 ? 9.819 1.871 -14.247 1.00 84.25 70 GLN A CA 1
ATOM 551 C C . GLN A 1 70 ? 9.170 2.097 -12.881 1.00 84.25 70 GLN A C 1
ATOM 553 O O . GLN A 1 70 ? 9.827 1.949 -11.853 1.00 84.25 70 GLN A O 1
ATOM 558 N N . LEU A 1 71 ? 7.883 2.430 -12.843 1.00 88.69 71 LEU A N 1
ATOM 559 C CA . LEU A 1 71 ? 7.153 2.527 -11.583 1.00 88.69 71 LEU A CA 1
ATOM 560 C C . LEU A 1 71 ? 6.962 1.119 -11.003 1.00 88.69 71 LEU A C 1
ATOM 562 O O . LEU A 1 71 ? 6.386 0.252 -11.654 1.00 88.69 71 LEU A O 1
ATOM 566 N N . VAL A 1 72 ? 7.475 0.888 -9.796 1.00 91.50 72 VAL A N 1
ATOM 567 C CA . VAL A 1 72 ? 7.437 -0.416 -9.114 1.00 91.50 72 VAL A CA 1
ATOM 568 C C . VAL A 1 72 ? 6.244 -0.484 -8.176 1.00 91.50 72 VAL A C 1
ATOM 570 O O . VAL A 1 72 ? 5.468 -1.441 -8.215 1.00 91.50 72 VAL A O 1
ATOM 573 N N . ALA A 1 73 ? 6.081 0.550 -7.352 1.00 95.00 73 ALA A N 1
ATOM 574 C CA . ALA A 1 73 ? 5.019 0.610 -6.364 1.00 95.00 73 ALA A CA 1
ATOM 575 C C . ALA A 1 73 ? 4.510 2.036 -6.155 1.00 95.00 73 ALA A C 1
ATOM 577 O O . ALA A 1 73 ? 5.261 2.998 -6.316 1.00 95.00 73 ALA A O 1
ATOM 578 N N . SER A 1 74 ? 3.257 2.163 -5.728 1.00 94.44 74 SER A N 1
ATOM 579 C CA . SER A 1 74 ? 2.727 3.402 -5.168 1.00 94.44 74 SER A CA 1
ATOM 580 C C . SER A 1 74 ? 1.947 3.148 -3.882 1.00 94.44 74 SER A C 1
ATOM 582 O O . SER A 1 74 ? 1.427 2.052 -3.661 1.00 94.44 74 SER A O 1
ATOM 584 N N . VAL A 1 75 ? 1.901 4.157 -3.014 1.00 94.44 75 VAL A N 1
ATOM 585 C CA . VAL A 1 75 ? 1.208 4.099 -1.727 1.00 94.44 75 VAL A CA 1
ATOM 586 C C . VAL A 1 75 ? 0.254 5.273 -1.584 1.00 94.44 75 VAL A C 1
ATOM 588 O O . VAL A 1 75 ? 0.607 6.415 -1.879 1.00 94.44 75 VAL A O 1
ATOM 591 N N . GLU A 1 76 ? -0.946 4.965 -1.098 1.00 91.81 76 GLU A N 1
ATOM 592 C CA . GLU A 1 76 ? -2.013 5.924 -0.825 1.00 91.81 76 GLU A CA 1
ATOM 593 C C . GLU A 1 76 ? -2.559 5.729 0.591 1.00 91.81 76 GLU A C 1
ATOM 595 O O . GLU A 1 76 ? -2.727 4.599 1.061 1.00 91.81 76 GLU A O 1
ATOM 600 N N . PHE A 1 77 ? -2.887 6.835 1.260 1.00 90.19 77 PHE A N 1
ATOM 601 C CA . PHE A 1 77 ? -3.474 6.828 2.598 1.00 90.19 77 PHE A CA 1
ATOM 602 C C . PHE A 1 77 ? -4.938 7.264 2.544 1.00 90.19 77 PH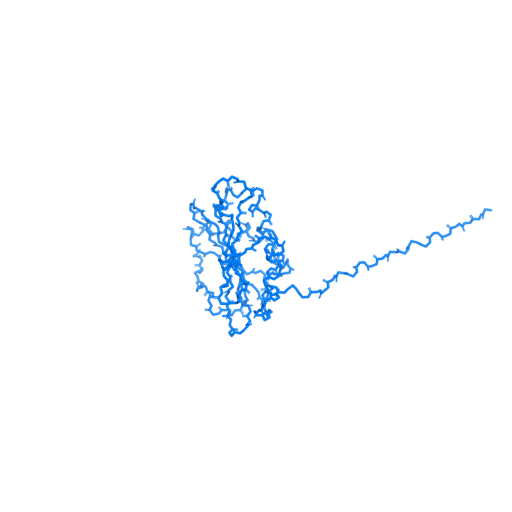E A C 1
ATOM 604 O O . PHE A 1 77 ? -5.282 8.297 1.974 1.00 90.19 77 PHE A O 1
ATOM 611 N N . GLY A 1 78 ? -5.810 6.487 3.179 1.00 89.25 78 GLY A N 1
ATOM 612 C CA . GLY A 1 78 ? -7.192 6.881 3.435 1.00 89.25 78 GLY A CA 1
ATOM 613 C C . GLY A 1 78 ? -7.320 7.423 4.848 1.00 89.25 78 GLY A C 1
ATOM 614 O O . GLY A 1 78 ? -6.911 6.771 5.812 1.00 89.25 78 GLY A O 1
ATOM 615 N N . LEU A 1 79 ? -7.876 8.627 4.947 1.00 88.50 79 LEU A N 1
ATOM 616 C CA . LEU A 1 79 ? -7.947 9.394 6.182 1.00 88.50 79 LEU A CA 1
ATOM 617 C C . LEU A 1 79 ? -9.385 9.501 6.690 1.00 88.50 79 LEU A C 1
ATOM 619 O O . LEU A 1 79 ? -10.317 9.636 5.893 1.00 88.50 79 LEU A O 1
ATOM 623 N N . ASN A 1 80 ? -9.530 9.533 8.012 1.00 88.06 80 ASN A N 1
ATOM 624 C CA . ASN A 1 80 ? -10.711 10.044 8.702 1.00 88.06 80 ASN A CA 1
ATOM 625 C C . ASN A 1 80 ? -10.275 11.165 9.644 1.00 88.06 80 ASN A C 1
ATOM 627 O O . ASN A 1 80 ? -9.503 10.955 10.584 1.00 88.06 80 ASN A O 1
ATOM 631 N N . GLY A 1 81 ? -10.692 12.388 9.323 1.00 88.00 81 GLY A N 1
ATOM 632 C CA . GLY A 1 81 ? -10.074 13.582 9.884 1.00 88.00 81 GLY A CA 1
ATOM 633 C C . GLY A 1 81 ? -8.566 13.582 9.617 1.00 88.00 81 GLY A C 1
ATOM 634 O O . GLY A 1 81 ? -8.130 13.546 8.469 1.00 88.00 81 GLY A O 1
ATOM 635 N N . LYS A 1 82 ? -7.769 13.604 10.690 1.00 88.94 82 LYS A N 1
ATOM 636 C CA . LYS A 1 82 ? -6.298 13.574 10.631 1.00 88.94 82 LYS A CA 1
ATOM 637 C C . LYS A 1 82 ? -5.707 12.197 10.927 1.00 88.94 82 LYS A C 1
ATOM 639 O O . LYS A 1 82 ? -4.505 12.114 11.124 1.00 88.94 82 LYS A O 1
ATOM 644 N N . THR A 1 83 ? -6.504 11.136 10.996 1.00 90.56 83 THR A N 1
ATOM 645 C CA . THR A 1 83 ? -6.025 9.790 11.344 1.00 90.56 83 THR A CA 1
ATOM 646 C C . THR A 1 83 ? -5.968 8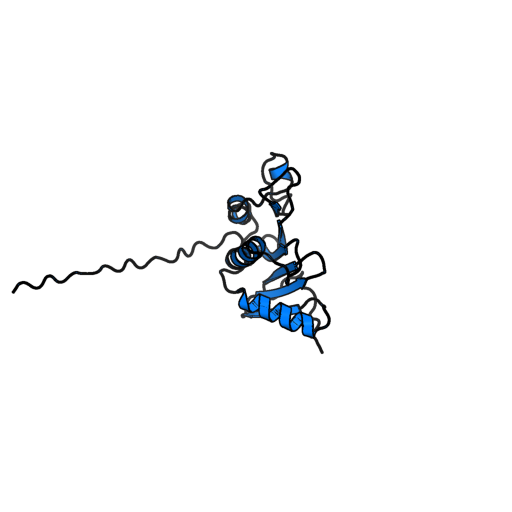.907 10.106 1.00 90.56 83 THR A C 1
ATOM 648 O O . THR A 1 83 ? -6.874 8.944 9.272 1.00 90.56 83 THR A O 1
ATOM 651 N N . ILE A 1 84 ? -4.916 8.095 9.990 1.00 90.88 84 ILE A N 1
ATOM 652 C CA . ILE A 1 84 ? -4.777 7.092 8.931 1.00 90.88 84 ILE A CA 1
ATOM 653 C C . ILE A 1 84 ? -5.680 5.902 9.260 1.00 90.88 84 ILE A C 1
ATOM 655 O O . ILE A 1 84 ? -5.380 5.117 10.157 1.00 90.88 84 ILE A O 1
ATOM 659 N N . GLU A 1 85 ? -6.765 5.727 8.514 1.00 91.56 85 GLU A N 1
ATOM 660 C CA . GLU A 1 85 ? -7.662 4.577 8.677 1.00 91.56 85 GLU A CA 1
ATOM 661 C C . GLU A 1 85 ? -7.399 3.473 7.664 1.00 91.56 85 GLU A C 1
ATOM 663 O O . GLU A 1 85 ? -7.727 2.315 7.918 1.00 91.56 85 GLU A O 1
ATOM 668 N N . SER A 1 86 ? -6.790 3.796 6.526 1.00 91.38 86 SER A N 1
ATOM 669 C CA . SER A 1 86 ? -6.388 2.802 5.538 1.00 91.38 86 SER A CA 1
ATOM 670 C C . SER A 1 86 ? -5.080 3.166 4.858 1.00 91.38 86 SER A C 1
ATOM 672 O O . SER A 1 86 ? -4.793 4.341 4.654 1.00 91.38 86 SER A O 1
ATOM 674 N N . ALA A 1 87 ? -4.338 2.153 4.431 1.00 92.12 87 ALA A N 1
ATOM 675 C CA . ALA A 1 87 ? -3.186 2.293 3.559 1.00 92.12 87 ALA A CA 1
ATOM 676 C C . ALA A 1 87 ? -3.345 1.317 2.391 1.00 92.12 87 ALA A C 1
ATOM 678 O O . ALA A 1 87 ? -3.698 0.151 2.592 1.00 92.12 87 ALA A O 1
ATOM 679 N N . LEU A 1 88 ? -3.105 1.797 1.177 1.00 93.31 88 LEU A N 1
ATOM 680 C CA . LEU A 1 88 ? -3.143 1.022 -0.054 1.00 93.31 88 LEU A CA 1
ATOM 681 C C . LEU A 1 88 ? -1.734 0.963 -0.632 1.00 93.31 88 LEU A C 1
ATOM 683 O O . LEU A 1 88 ? -1.133 2.001 -0.876 1.00 93.31 88 LEU A O 1
ATOM 687 N N . LEU A 1 89 ? -1.248 -0.246 -0.885 1.00 95.75 89 LEU A N 1
ATOM 688 C CA . LEU A 1 89 ? -0.100 -0.504 -1.740 1.00 95.75 89 LEU A CA 1
ATOM 689 C C . LEU A 1 89 ? -0.605 -0.938 -3.114 1.00 95.75 89 LEU A C 1
ATOM 691 O O . LEU A 1 89 ? -1.374 -1.898 -3.222 1.00 95.75 89 LEU A O 1
ATOM 695 N N . LYS A 1 90 ? -0.124 -0.274 -4.159 1.00 95.50 90 LYS A N 1
ATOM 696 C CA . LYS A 1 90 ? -0.247 -0.714 -5.545 1.00 95.50 90 LYS A CA 1
ATOM 697 C C . LYS A 1 90 ? 1.114 -1.192 -6.030 1.00 95.50 90 LYS A C 1
ATOM 699 O O . LYS A 1 90 ? 2.084 -0.448 -5.965 1.00 95.50 90 LYS A O 1
ATOM 704 N N . LEU A 1 91 ? 1.178 -2.415 -6.540 1.00 96.12 91 LEU A N 1
ATOM 705 C CA . LEU A 1 91 ? 2.330 -2.966 -7.249 1.00 96.12 91 LEU A CA 1
ATOM 706 C C . LEU A 1 91 ? 1.988 -3.012 -8.734 1.00 96.12 91 LEU A C 1
ATOM 708 O O . LEU A 1 91 ? 0.927 -3.516 -9.103 1.00 96.12 91 LEU A O 1
ATOM 712 N N . HIS A 1 92 ? 2.877 -2.514 -9.589 1.00 93.12 92 HIS A N 1
ATOM 713 C CA . HIS A 1 92 ? 2.652 -2.418 -11.039 1.00 93.12 92 HIS A CA 1
ATOM 714 C C . HIS A 1 92 ? 2.964 -3.729 -11.778 1.00 93.12 92 HIS A C 1
ATOM 716 O O . HIS A 1 92 ? 3.538 -3.737 -12.866 1.00 93.12 92 HIS A O 1
ATOM 722 N N . GLN A 1 93 ? 2.593 -4.842 -11.147 1.00 93.38 93 GLN A N 1
ATOM 723 C CA . GLN A 1 93 ? 2.605 -6.189 -11.699 1.00 93.38 93 GLN A CA 1
ATOM 724 C C . GLN A 1 93 ? 1.435 -6.992 -11.111 1.00 93.38 93 GLN A C 1
ATOM 726 O O . GLN A 1 93 ? 1.028 -6.735 -9.970 1.00 93.38 93 GLN A O 1
ATOM 731 N N . PRO A 1 94 ? 0.880 -7.966 -11.852 1.00 93.19 94 PRO A N 1
ATOM 732 C CA . PRO A 1 94 ? -0.162 -8.843 -11.331 1.00 93.19 94 PRO A CA 1
ATOM 733 C C . PRO A 1 94 ? 0.396 -9.801 -10.263 1.00 93.19 94 PRO A C 1
ATOM 735 O O . PRO A 1 94 ? 1.589 -10.111 -10.252 1.00 93.19 94 PRO A O 1
ATOM 738 N N . TYR A 1 95 ? -0.464 -10.258 -9.347 1.00 93.00 95 TYR A N 1
ATOM 739 C CA . TYR A 1 95 ? -0.030 -10.917 -8.105 1.00 93.00 95 TYR A CA 1
ATOM 740 C C . TYR A 1 95 ? 0.757 -12.213 -8.350 1.00 93.00 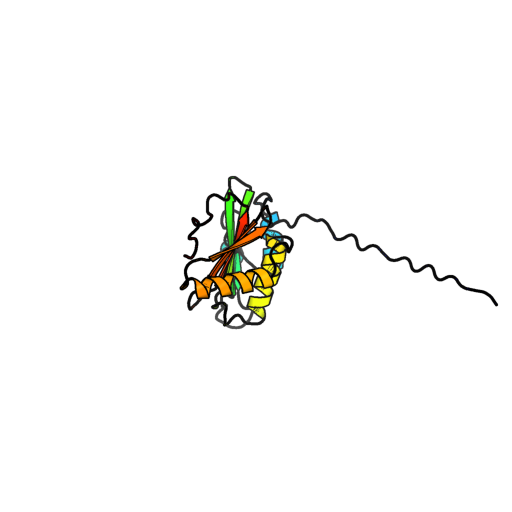95 TYR A C 1
ATOM 742 O O . TYR A 1 95 ? 1.678 -12.553 -7.612 1.00 93.00 95 TYR A O 1
ATOM 750 N N . ASP A 1 96 ? 0.394 -12.942 -9.399 1.00 92.06 96 ASP A N 1
ATOM 751 C CA . ASP A 1 96 ? 1.025 -14.186 -9.831 1.00 92.06 96 ASP A CA 1
ATOM 752 C C . ASP A 1 96 ? 2.368 -13.981 -10.547 1.00 92.06 96 ASP A C 1
ATOM 754 O O . ASP A 1 96 ? 3.108 -14.947 -10.724 1.00 92.06 96 ASP A O 1
ATOM 758 N N . LYS A 1 97 ? 2.697 -12.741 -10.930 1.00 94.44 97 LYS A N 1
ATOM 759 C CA . LYS A 1 97 ? 3.957 -12.389 -11.599 1.00 94.44 97 LYS A CA 1
ATOM 760 C C . LYS A 1 97 ? 4.887 -11.532 -10.751 1.00 94.44 97 LYS A C 1
ATOM 762 O O . LYS A 1 97 ? 5.929 -11.144 -11.263 1.00 94.44 97 LYS A O 1
ATOM 767 N N . LEU A 1 98 ? 4.539 -11.242 -9.492 1.00 93.25 98 LEU A N 1
ATOM 768 C CA . LEU A 1 98 ? 5.386 -10.423 -8.625 1.00 93.25 98 LEU A CA 1
ATOM 769 C C . LEU A 1 98 ? 6.807 -10.994 -8.562 1.00 93.25 98 LEU A C 1
ATOM 771 O O . LEU A 1 98 ? 7.017 -12.146 -8.173 1.00 93.25 98 LEU A O 1
ATOM 775 N N . GLY A 1 99 ? 7.781 -10.160 -8.913 1.00 92.31 99 GLY A N 1
ATOM 776 C CA . GLY A 1 99 ? 9.192 -10.476 -8.790 1.00 92.31 99 GLY A CA 1
ATOM 777 C C . GLY A 1 99 ? 9.695 -10.384 -7.350 1.00 92.31 99 GLY A C 1
ATOM 778 O O . GLY A 1 99 ? 8.959 -10.133 -6.387 1.00 92.31 99 GLY A O 1
ATOM 779 N N . TYR A 1 100 ? 11.008 -10.570 -7.196 1.00 91.69 100 TYR A N 1
ATOM 780 C CA . TYR A 1 100 ? 11.683 -10.450 -5.903 1.00 91.69 100 TYR A CA 1
ATOM 781 C C . TYR A 1 100 ? 11.463 -9.070 -5.273 1.00 91.69 100 TYR A C 1
ATOM 783 O O . TYR A 1 100 ? 11.142 -8.964 -4.089 1.00 91.69 100 TYR A O 1
ATOM 791 N N . ARG A 1 101 ? 11.587 -8.011 -6.077 1.00 91.25 101 ARG A N 1
ATOM 792 C CA . ARG A 1 101 ? 11.488 -6.630 -5.610 1.00 91.25 101 ARG A CA 1
ATOM 793 C C . ARG A 1 101 ? 10.080 -6.286 -5.137 1.00 91.25 101 ARG A C 1
ATOM 795 O O . ARG A 1 101 ? 9.915 -5.785 -4.032 1.00 91.25 101 ARG A O 1
ATOM 802 N N . GLU A 1 102 ? 9.065 -6.593 -5.930 1.00 93.69 102 GLU A N 1
ATOM 803 C CA . GLU A 1 102 ? 7.664 -6.350 -5.589 1.00 93.69 102 GLU A CA 1
ATOM 804 C C . GLU A 1 102 ? 7.256 -7.145 -4.341 1.00 93.69 102 GLU A C 1
ATOM 806 O O . GLU A 1 102 ? 6.539 -6.637 -3.479 1.00 93.69 102 GLU A O 1
ATOM 811 N N . THR A 1 103 ? 7.775 -8.367 -4.195 1.00 94.12 103 THR A N 1
ATOM 812 C CA . THR A 1 103 ? 7.572 -9.189 -2.995 1.00 94.12 103 THR A CA 1
ATOM 813 C C . THR A 1 103 ? 8.211 -8.556 -1.754 1.00 94.12 103 THR A C 1
ATOM 815 O O . THR A 1 103 ? 7.610 -8.567 -0.677 1.00 94.12 103 THR A O 1
ATOM 818 N N . GLN A 1 104 ? 9.407 -7.971 -1.875 1.00 93.94 104 GLN A N 1
ATOM 819 C CA . GLN A 1 104 ? 10.026 -7.227 -0.774 1.00 93.94 104 GLN A CA 1
ATOM 820 C C . GLN A 1 104 ? 9.203 -5.998 -0.378 1.00 93.94 104 GLN A C 1
ATOM 822 O O . GLN A 1 104 ? 9.027 -5.752 0.816 1.00 93.94 104 GLN A O 1
ATOM 827 N N . GLU A 1 105 ? 8.676 -5.258 -1.355 1.00 94.44 105 GLU A N 1
ATOM 828 C CA . GLU A 1 105 ? 7.832 -4.089 -1.096 1.00 94.44 105 GLU A CA 1
ATOM 829 C C . GLU A 1 105 ? 6.517 -4.467 -0.421 1.00 94.44 105 GLU A C 1
ATOM 831 O O . GLU A 1 105 ? 6.141 -3.837 0.566 1.00 94.44 105 GLU A O 1
ATOM 836 N N . LEU A 1 106 ? 5.869 -5.547 -0.867 1.00 94.75 106 LEU A N 1
ATOM 837 C CA . LEU A 1 106 ? 4.703 -6.109 -0.189 1.00 94.75 106 LEU A CA 1
ATOM 838 C C . LEU A 1 106 ? 5.010 -6.412 1.281 1.00 94.75 106 LEU A C 1
ATOM 840 O O . LEU A 1 106 ? 4.299 -5.955 2.175 1.00 94.75 106 LEU A O 1
ATOM 844 N N . ASN A 1 107 ? 6.075 -7.170 1.543 1.00 93.56 107 ASN A N 1
ATOM 845 C CA . ASN A 1 107 ? 6.418 -7.589 2.899 1.00 93.56 107 ASN A CA 1
ATOM 846 C C . ASN A 1 107 ? 6.725 -6.389 3.799 1.00 93.56 107 ASN A C 1
ATOM 848 O O . ASN A 1 107 ? 6.225 -6.315 4.921 1.00 93.56 107 ASN A O 1
ATOM 852 N N . TRP A 1 108 ? 7.517 -5.438 3.304 1.00 93.94 108 TRP A N 1
ATOM 853 C CA . TRP A 1 108 ? 7.868 -4.238 4.053 1.00 93.94 108 TRP A CA 1
ATOM 854 C C . TRP A 1 108 ? 6.646 -3.353 4.326 1.00 93.94 108 TRP A C 1
ATOM 856 O O . TRP A 1 108 ? 6.452 -2.914 5.460 1.00 93.94 108 TRP A O 1
ATOM 866 N N . PHE A 1 109 ? 5.779 -3.152 3.331 1.00 94.25 109 PHE A N 1
ATOM 867 C CA . PHE A 1 109 ? 4.547 -2.382 3.492 1.00 94.25 109 PHE A CA 1
ATOM 868 C C . PHE A 1 109 ? 3.658 -2.955 4.599 1.00 94.25 109 PHE A C 1
ATOM 870 O O . PHE A 1 109 ? 3.165 -2.205 5.439 1.00 94.25 109 PHE A O 1
ATOM 877 N N . LEU A 1 110 ? 3.489 -4.281 4.654 1.00 91.81 110 LEU A N 1
ATOM 878 C CA . LEU A 1 110 ? 2.686 -4.926 5.696 1.00 91.81 110 LEU A CA 1
ATOM 879 C C . LEU A 1 110 ? 3.254 -4.681 7.101 1.00 91.81 110 LEU A C 1
ATOM 881 O O . LEU A 1 110 ? 2.486 -4.445 8.037 1.00 91.81 110 LEU A O 1
ATOM 885 N N . VAL A 1 111 ? 4.582 -4.684 7.257 1.00 90.56 111 VAL A N 1
ATOM 886 C CA . VAL A 1 111 ? 5.238 -4.349 8.533 1.00 90.56 111 VAL A CA 1
ATOM 887 C C . VAL A 1 111 ? 4.916 -2.910 8.934 1.00 90.56 111 VAL A C 1
ATOM 889 O O . VAL A 1 111 ? 4.461 -2.677 10.053 1.00 90.56 111 VAL A O 1
ATOM 892 N N . ILE A 1 112 ? 5.092 -1.957 8.016 1.00 90.94 112 ILE A N 1
ATOM 893 C CA . ILE A 1 112 ? 4.893 -0.527 8.285 1.00 90.94 112 ILE A CA 1
ATOM 894 C C . ILE A 1 112 ? 3.427 -0.189 8.560 1.00 90.94 112 ILE A C 1
ATOM 896 O O . ILE A 1 112 ? 3.124 0.466 9.557 1.00 90.94 112 ILE A O 1
ATOM 900 N N . ALA A 1 113 ? 2.510 -0.657 7.715 1.00 89.38 113 ALA A N 1
ATOM 901 C CA . ALA A 1 113 ? 1.097 -0.311 7.812 1.00 89.38 113 ALA A CA 1
ATOM 902 C C . ALA A 1 113 ? 0.410 -0.989 9.009 1.00 89.38 113 ALA A C 1
ATOM 904 O O . ALA A 1 113 ? -0.506 -0.417 9.601 1.00 89.38 113 ALA A O 1
ATOM 905 N N . THR A 1 114 ? 0.833 -2.205 9.378 1.00 87.44 114 THR A N 1
ATOM 906 C CA . THR A 1 114 ? 0.054 -3.066 10.291 1.00 87.44 114 THR A CA 1
ATOM 907 C C . THR A 1 114 ? 0.783 -3.487 11.562 1.00 87.44 114 THR A C 1
ATOM 909 O O . THR A 1 114 ? 0.182 -4.169 12.388 1.00 87.44 114 THR A O 1
ATOM 912 N N . ARG A 1 115 ? 2.061 -3.117 11.742 1.00 84.88 115 ARG A N 1
ATOM 913 C CA . ARG A 1 115 ? 2.957 -3.724 12.750 1.00 84.88 115 ARG A CA 1
ATOM 914 C C . ARG A 1 115 ? 2.971 -5.252 12.660 1.00 84.88 115 ARG A C 1
ATOM 916 O O . ARG A 1 115 ? 2.903 -5.945 13.673 1.00 84.88 115 ARG A O 1
ATOM 923 N N . SER A 1 116 ? 3.003 -5.772 11.435 1.00 80.25 116 SER A N 1
ATOM 924 C CA . SER A 1 116 ? 3.032 -7.213 11.154 1.00 80.25 116 SER A CA 1
ATOM 925 C C . SER A 1 116 ? 1.791 -8.000 11.608 1.00 80.25 116 SER A C 1
AT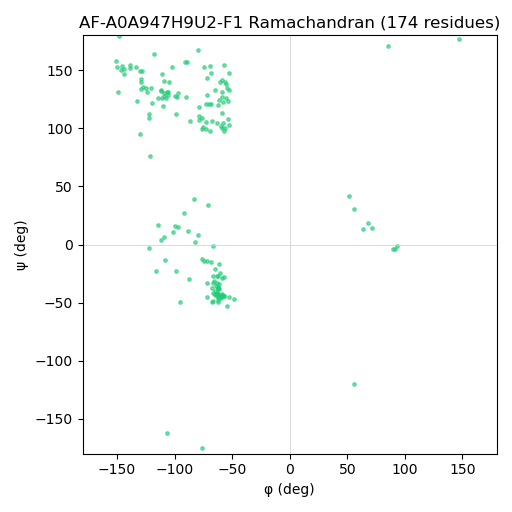OM 927 O O . SER A 1 116 ? 1.826 -9.230 11.605 1.00 80.25 116 SER A O 1
ATOM 929 N N . GLN A 1 117 ? 0.684 -7.335 11.968 1.00 85.06 117 GLN A N 1
ATOM 930 C CA . GLN A 1 117 ? -0.592 -8.014 12.242 1.00 85.06 117 GLN A CA 1
ATOM 931 C C . GLN A 1 117 ? -1.138 -8.692 10.977 1.00 85.06 117 GLN A C 1
ATOM 933 O O . GLN A 1 117 ? -1.683 -9.796 11.026 1.00 85.06 117 GLN A O 1
ATOM 938 N N . VAL A 1 118 ? -0.933 -8.063 9.817 1.00 86.44 118 VAL A N 1
ATOM 939 C CA . VAL A 1 118 ? -1.183 -8.680 8.515 1.00 86.44 118 VAL A CA 1
ATOM 940 C C . VAL A 1 118 ? 0.128 -9.221 7.959 1.00 86.44 118 VAL A C 1
ATOM 942 O O . VAL A 1 118 ? 1.136 -8.524 7.919 1.00 86.44 118 VAL A O 1
ATOM 945 N N . THR A 1 119 ? 0.116 -10.478 7.517 1.00 89.31 119 THR A N 1
ATOM 946 C CA . THR A 1 119 ? 1.307 -11.191 7.045 1.00 89.31 119 THR A CA 1
ATOM 947 C C . THR A 1 119 ? 1.149 -11.584 5.575 1.00 89.31 119 THR A C 1
ATOM 949 O O . THR A 1 119 ? 0.020 -11.644 5.073 1.00 89.31 119 THR A O 1
ATOM 952 N N . PRO A 1 120 ? 2.237 -11.947 4.872 1.00 90.62 120 PRO A N 1
ATOM 953 C CA . PRO A 1 120 ? 2.152 -12.432 3.491 1.00 90.62 120 PRO A CA 1
ATOM 954 C C . PRO A 1 120 ? 1.243 -13.663 3.334 1.00 90.62 120 PRO A C 1
ATOM 956 O O . PRO A 1 120 ? 0.611 -13.849 2.295 1.00 90.62 120 PRO A O 1
ATOM 959 N N . LYS A 1 121 ? 1.103 -14.479 4.391 1.00 89.75 121 LYS A N 1
ATOM 960 C CA . LYS A 1 121 ? 0.163 -15.608 4.427 1.00 89.75 121 LYS A CA 1
ATOM 961 C C . LYS A 1 121 ? -1.290 -15.140 4.311 1.00 89.75 121 LYS A C 1
ATOM 963 O O . LYS A 1 121 ? -2.046 -15.741 3.550 1.00 89.75 121 LYS A O 1
ATOM 968 N N . HIS A 1 122 ? -1.6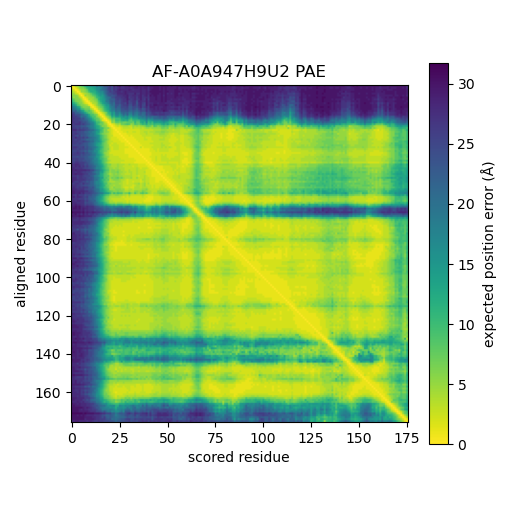67 -14.068 5.011 1.00 88.88 122 HIS A N 1
ATOM 969 C CA . HIS A 1 122 ? -3.004 -13.472 4.915 1.00 88.88 122 HIS A CA 1
ATOM 970 C C . HIS A 1 122 ? -3.281 -12.961 3.494 1.00 88.88 122 HIS A C 1
ATOM 972 O O . HIS A 1 122 ? -4.343 -13.233 2.941 1.00 88.88 122 HIS A O 1
ATOM 978 N N . VAL A 1 123 ? -2.298 -12.313 2.858 1.00 90.25 123 VAL A N 1
ATOM 979 C CA . VAL A 1 123 ? -2.403 -11.847 1.462 1.00 90.25 123 VAL A CA 1
ATOM 980 C C . VAL A 1 123 ? -2.598 -13.009 0.492 1.00 90.25 123 VAL A C 1
ATOM 982 O O . VAL A 1 123 ? -3.533 -12.992 -0.308 1.00 90.25 123 VAL A O 1
ATOM 985 N N . LYS A 1 124 ? -1.789 -14.066 0.613 1.00 91.06 124 LYS A N 1
ATOM 986 C CA . LYS A 1 124 ? -1.927 -15.271 -0.216 1.00 91.06 124 LYS A CA 1
ATOM 987 C C . LYS A 1 124 ? -3.304 -15.921 -0.060 1.00 91.06 124 LYS A C 1
ATOM 989 O O . LYS A 1 124 ? -3.924 -16.298 -1.052 1.00 91.06 124 LYS A O 1
ATOM 994 N N . GLN A 1 125 ? -3.799 -16.036 1.174 1.00 87.25 125 GLN A N 1
ATOM 995 C CA . GLN A 1 125 ? -5.139 -16.560 1.454 1.00 87.25 125 GLN A CA 1
ATOM 996 C C . GLN A 1 125 ? -6.235 -15.686 0.835 1.00 87.25 125 GLN A C 1
ATOM 998 O O . GLN A 1 125 ? -7.179 -16.219 0.252 1.00 87.25 125 GLN A O 1
ATOM 1003 N N . ALA A 1 126 ? -6.101 -14.363 0.931 1.00 86.50 126 ALA A N 1
ATOM 1004 C CA . ALA A 1 126 ? -7.051 -13.420 0.359 1.00 86.50 126 ALA A CA 1
ATOM 1005 C C . ALA A 1 126 ? -7.118 -13.550 -1.174 1.00 86.50 126 ALA A C 1
ATOM 1007 O O . ALA A 1 126 ? -8.209 -13.671 -1.725 1.00 86.50 126 ALA A O 1
ATOM 1008 N N . PHE A 1 127 ? -5.976 -13.640 -1.865 1.00 87.56 127 PHE A N 1
ATOM 1009 C CA . PHE A 1 127 ? -5.949 -13.841 -3.319 1.00 87.56 127 PHE A CA 1
ATOM 1010 C C . PHE A 1 127 ? -6.471 -15.214 -3.756 1.00 87.56 127 PHE A C 1
ATOM 1012 O O . PHE A 1 127 ? -7.171 -15.305 -4.767 1.00 87.56 127 PHE A O 1
ATOM 1019 N N . ALA A 1 128 ? -6.184 -16.276 -2.995 1.00 85.06 128 ALA A N 1
ATOM 1020 C CA . ALA A 1 128 ? -6.723 -17.608 -3.273 1.00 85.06 128 ALA A CA 1
ATOM 1021 C C . ALA A 1 128 ? -8.259 -17.618 -3.208 1.00 85.06 128 ALA A C 1
ATOM 1023 O O . ALA A 1 128 ? -8.913 -18.127 -4.118 1.00 85.06 128 ALA A O 1
ATOM 1024 N N . LYS A 1 129 ? -8.838 -16.988 -2.177 1.00 80.69 129 LYS A N 1
ATOM 1025 C CA . LYS A 1 129 ? -10.294 -16.839 -2.045 1.00 80.69 129 LYS A CA 1
ATOM 1026 C C . LYS A 1 129 ? -10.878 -15.928 -3.124 1.00 80.69 129 LYS A C 1
ATOM 1028 O O . LYS A 1 129 ? -11.876 -16.286 -3.732 1.00 80.69 129 LYS A O 1
ATOM 1033 N N . ARG A 1 130 ? -10.214 -14.814 -3.451 1.00 81.31 130 ARG A N 1
ATOM 1034 C CA . ARG A 1 130 ? -10.611 -13.920 -4.552 1.00 81.31 130 ARG A CA 1
ATOM 1035 C C . ARG A 1 130 ? -10.790 -14.657 -5.879 1.00 81.31 130 ARG A C 1
ATOM 1037 O O . ARG A 1 130 ? -11.761 -14.427 -6.593 1.00 81.31 130 ARG A O 1
ATOM 1044 N N . LYS A 1 131 ? -9.842 -15.541 -6.211 1.00 78.25 131 LYS A N 1
ATOM 1045 C CA . LYS A 1 131 ? -9.892 -16.355 -7.432 1.00 78.25 131 LYS A CA 1
ATOM 1046 C C . LYS A 1 131 ? -11.112 -17.280 -7.439 1.00 78.25 131 LYS A C 1
ATOM 1048 O O . LYS A 1 131 ? -11.734 -17.430 -8.483 1.00 78.25 131 LYS A O 1
ATOM 1053 N N . ALA A 1 132 ? -11.470 -17.847 -6.285 1.00 73.75 132 ALA A N 1
ATOM 1054 C CA . ALA A 1 132 ? -12.699 -18.624 -6.130 1.00 73.75 132 ALA A CA 1
ATOM 1055 C C . ALA A 1 132 ? -13.969 -17.758 -6.267 1.00 73.75 132 ALA A C 1
ATOM 1057 O O . ALA A 1 132 ? -14.989 -18.253 -6.723 1.00 73.75 132 ALA A O 1
ATOM 1058 N N . CYS A 1 133 ? -13.895 -16.461 -5.949 1.00 68.12 133 CYS A N 1
ATOM 1059 C CA . CYS A 1 133 ? -15.001 -15.502 -6.048 1.00 68.12 133 CYS A CA 1
ATOM 1060 C C . CYS A 1 133 ? -15.089 -14.749 -7.396 1.00 68.12 133 CYS A C 1
ATOM 1062 O O . CYS A 1 133 ? -15.563 -13.615 -7.433 1.00 68.12 133 CYS A O 1
ATOM 1064 N N . HIS A 1 134 ? -14.598 -15.329 -8.498 1.00 70.06 134 HIS A N 1
ATOM 1065 C CA . HIS A 1 134 ? -14.664 -14.745 -9.851 1.00 70.06 134 HIS A CA 1
ATOM 1066 C C . HIS A 1 134 ? -14.065 -13.329 -10.009 1.00 70.06 134 HIS A C 1
ATOM 1068 O O . HIS A 1 134 ? -14.479 -12.563 -10.874 1.00 70.06 134 HIS A O 1
ATOM 1074 N N . GLY A 1 135 ? -13.038 -12.981 -9.225 1.00 62.16 135 GLY A N 1
ATOM 1075 C CA . GLY A 1 135 ? -12.209 -11.793 -9.482 1.00 62.16 135 GLY A CA 1
ATOM 1076 C C . GLY A 1 135 ? -12.676 -10.485 -8.837 1.00 62.16 135 GLY A C 1
ATOM 1077 O O . GLY A 1 135 ? -11.925 -9.507 -8.891 1.00 62.16 135 GLY A O 1
ATOM 1078 N N . SER A 1 136 ? -13.828 -10.484 -8.161 1.00 65.31 136 SER A N 1
ATOM 1079 C CA . SER A 1 136 ? -14.284 -9.377 -7.310 1.00 65.31 136 SER A CA 1
ATOM 1080 C C . SER A 1 136 ? -13.269 -9.052 -6.213 1.00 65.31 136 SER A C 1
ATOM 1082 O O . SER A 1 136 ? -12.485 -9.906 -5.804 1.00 65.31 136 SER A O 1
ATOM 1084 N N . GLU A 1 137 ? -13.270 -7.816 -5.720 1.00 66.38 137 GLU A N 1
ATOM 1085 C CA . GLU A 1 137 ? -12.460 -7.408 -4.570 1.00 66.38 137 GLU A CA 1
ATOM 1086 C C . GLU A 1 137 ? -12.754 -8.309 -3.352 1.00 66.38 137 GLU A C 1
ATOM 1088 O O . GLU A 1 137 ? -13.912 -8.488 -2.976 1.00 66.38 137 GLU A O 1
ATOM 1093 N N . PHE A 1 138 ? -11.720 -8.910 -2.746 1.00 67.88 138 PHE A N 1
ATOM 1094 C CA . PHE A 1 138 ? -11.899 -9.847 -1.628 1.00 67.88 138 PHE A CA 1
ATOM 1095 C C . PHE A 1 138 ? -11.368 -9.277 -0.318 1.00 67.88 138 PHE A C 1
ATOM 1097 O O . PHE A 1 138 ? -10.227 -8.815 -0.253 1.00 67.88 138 PHE A O 1
ATOM 1104 N N . ARG A 1 139 ? -12.175 -9.393 0.743 1.00 71.69 139 ARG A N 1
ATOM 1105 C CA . ARG A 1 139 ? -11.848 -8.936 2.095 1.00 71.69 139 ARG A CA 1
ATOM 1106 C C . ARG A 1 139 ? -11.598 -10.106 3.050 1.00 71.69 139 ARG A C 1
ATOM 1108 O O . ARG A 1 139 ? -12.450 -10.973 3.220 1.00 71.69 139 ARG A O 1
ATOM 1115 N N . LEU A 1 140 ? -10.457 -10.085 3.735 1.00 74.62 140 LEU A N 1
ATOM 1116 C CA . LEU A 1 140 ? -10.094 -11.002 4.812 1.00 74.62 140 LEU A CA 1
ATOM 1117 C C . LEU A 1 140 ? -10.076 -10.252 6.149 1.00 74.62 140 LEU A C 1
ATOM 1119 O O . LEU A 1 140 ? -9.392 -9.239 6.287 1.00 74.62 140 LEU A O 1
ATOM 1123 N N . ASP A 1 141 ? -10.815 -10.754 7.137 1.00 76.06 141 ASP A N 1
ATOM 1124 C CA . ASP A 1 141 ? -10.678 -10.298 8.522 1.00 76.06 141 ASP A CA 1
ATOM 1125 C C . ASP A 1 141 ? -9.358 -10.839 9.089 1.00 76.06 141 ASP A C 1
ATOM 1127 O O . ASP A 1 141 ? -9.121 -12.048 9.073 1.00 76.06 141 ASP A O 1
ATOM 1131 N N . THR A 1 142 ? -8.475 -9.942 9.526 1.00 70.69 142 THR A N 1
ATOM 1132 C CA . THR A 1 142 ? -7.139 -10.286 10.038 1.00 70.69 142 THR A CA 1
ATOM 1133 C C . THR A 1 142 ? -7.026 -10.072 11.546 1.00 70.69 142 THR A C 1
ATOM 1135 O O . THR A 1 142 ? -5.937 -10.201 12.099 1.00 70.69 142 THR A O 1
ATOM 1138 N N . GLY A 1 143 ? -8.133 -9.741 12.221 1.00 68.56 143 GLY A N 1
ATOM 1139 C CA . GLY A 1 143 ? -8.187 -9.521 13.663 1.00 68.56 143 GLY A CA 1
ATOM 1140 C C . GLY A 1 143 ? -9.217 -8.458 14.063 1.00 68.56 143 GLY A C 1
ATOM 1141 O O . GLY A 1 143 ? -9.825 -7.808 13.212 1.00 68.56 143 GLY A O 1
ATOM 1142 N N . PRO A 1 144 ? -9.402 -8.208 15.371 1.00 60.94 144 PRO A N 1
ATOM 1143 C CA . PRO A 1 144 ? -10.496 -7.371 15.869 1.00 60.94 144 PRO A CA 1
ATOM 1144 C C . PRO A 1 144 ? -10.464 -5.926 15.346 1.00 60.94 144 PRO A C 1
ATOM 1146 O O . PRO A 1 144 ? -11.509 -5.285 15.274 1.00 60.94 144 PRO A O 1
ATOM 1149 N N . ALA A 1 145 ? -9.294 -5.420 14.943 1.00 70.44 145 ALA A N 1
ATOM 1150 C CA . ALA A 1 145 ? -9.108 -4.019 14.574 1.00 70.44 145 ALA A CA 1
ATOM 1151 C C . ALA A 1 145 ? -8.898 -3.760 13.072 1.00 70.44 145 ALA A C 1
ATOM 1153 O O . ALA A 1 145 ? -8.979 -2.603 12.664 1.00 70.44 145 ALA A O 1
ATOM 1154 N N . GLN A 1 146 ? -8.624 -4.776 12.242 1.00 82.25 146 GLN A N 1
ATOM 1155 C CA . GLN A 1 146 ? -8.179 -4.563 10.857 1.00 82.25 146 GLN A CA 1
ATOM 1156 C C . GLN A 1 146 ? -8.829 -5.524 9.863 1.00 82.25 146 GLN A C 1
ATOM 1158 O O . GLN A 1 146 ? -9.173 -6.656 10.193 1.00 82.25 146 GLN A O 1
ATOM 1163 N N . TYR A 1 147 ? -8.962 -5.069 8.622 1.00 82.00 147 TYR A N 1
ATOM 1164 C CA . TYR A 1 147 ? -9.275 -5.916 7.485 1.00 82.00 147 TYR A CA 1
ATOM 1165 C C . TYR A 1 147 ? -8.277 -5.692 6.354 1.00 82.00 147 TYR A C 1
ATOM 1167 O O . TYR A 1 147 ? -7.741 -4.597 6.165 1.00 82.00 147 TYR A O 1
ATOM 1175 N N . LEU A 1 148 ? -8.052 -6.760 5.603 1.00 85.75 148 LEU A N 1
ATOM 1176 C CA . LEU A 1 148 ? -7.238 -6.787 4.404 1.00 85.75 148 LEU A CA 1
ATOM 1177 C C . LEU A 1 148 ? -8.161 -6.894 3.200 1.00 85.75 148 LEU A C 1
ATOM 1179 O O . LEU A 1 148 ? -9.001 -7.789 3.158 1.00 85.75 148 LEU A O 1
ATOM 1183 N N . THR A 1 149 ? -7.957 -6.046 2.208 1.00 86.44 149 THR A N 1
ATOM 1184 C CA . THR A 1 149 ? -8.645 -6.126 0.931 1.00 86.44 149 THR A CA 1
ATOM 1185 C C . THR A 1 149 ? -7.642 -6.286 -0.198 1.00 86.44 149 THR A C 1
ATOM 1187 O O . THR A 1 149 ? -6.615 -5.604 -0.226 1.00 86.44 149 THR A O 1
ATOM 1190 N N . VAL A 1 150 ? -7.919 -7.211 -1.116 1.00 86.56 150 VAL A N 1
ATOM 1191 C CA . VAL A 1 150 ? -7.027 -7.511 -2.235 1.00 86.56 150 VAL A CA 1
ATOM 1192 C C . VAL A 1 150 ? -7.753 -7.498 -3.571 1.00 86.56 150 VAL A C 1
ATOM 1194 O O . VAL A 1 150 ? -8.857 -8.030 -3.720 1.00 86.56 150 VAL A O 1
ATOM 1197 N N . TYR A 1 151 ? -7.076 -6.936 -4.564 1.00 85.62 151 TYR A N 1
ATOM 1198 C CA . TYR A 1 151 ? -7.486 -6.953 -5.958 1.00 85.62 151 TYR A CA 1
ATOM 1199 C C . TYR A 1 151 ? -6.243 -7.064 -6.844 1.00 85.62 151 TYR A C 1
ATOM 1201 O O . TYR A 1 151 ? -5.170 -6.592 -6.494 1.00 85.62 151 TYR A O 1
ATOM 1209 N N . SER A 1 152 ? -6.354 -7.737 -7.980 1.00 83.31 152 SER A N 1
ATOM 1210 C CA . SER A 1 152 ? -5.299 -7.784 -8.990 1.00 83.31 152 SER A CA 1
ATOM 1211 C C . SER A 1 152 ? -5.923 -7.926 -10.373 1.00 83.31 152 SER A C 1
ATOM 1213 O O . SER A 1 152 ? -6.808 -8.760 -10.580 1.00 83.31 152 SER A O 1
ATOM 1215 N N . ASP A 1 153 ? -5.494 -7.092 -11.303 1.00 86.50 153 ASP A N 1
ATOM 1216 C CA . ASP A 1 153 ? -5.858 -7.179 -12.714 1.00 86.50 153 ASP A CA 1
ATOM 1217 C C . ASP A 1 153 ? -4.658 -7.704 -13.519 1.00 86.50 153 ASP A C 1
ATOM 1219 O O . ASP A 1 153 ? -3.749 -8.313 -12.961 1.00 86.50 153 ASP A O 1
ATOM 1223 N N . TYR A 1 154 ? -4.661 -7.514 -14.837 1.00 86.62 154 TYR A N 1
ATOM 1224 C CA . TYR A 1 154 ? -3.598 -7.978 -15.729 1.00 86.62 154 TYR A CA 1
ATOM 1225 C C . TYR A 1 154 ? -2.307 -7.139 -15.652 1.00 86.62 154 T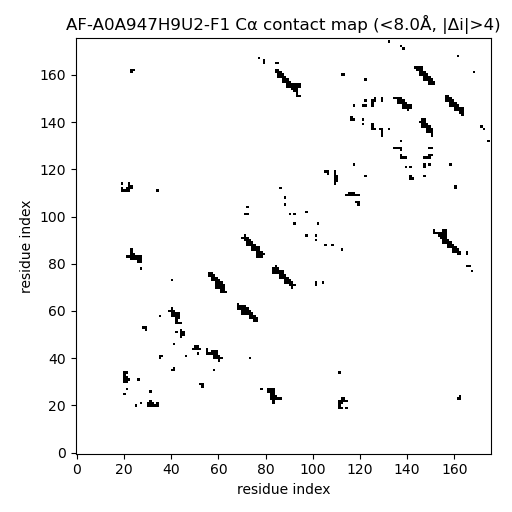YR A C 1
ATOM 1227 O O . TYR A 1 154 ? -1.268 -7.581 -16.144 1.00 86.62 154 TYR A O 1
ATOM 1235 N N . GLN A 1 155 ? -2.354 -5.951 -15.042 1.00 89.06 155 GLN A N 1
ATOM 1236 C CA . GLN A 1 155 ? -1.246 -4.997 -14.944 1.00 89.06 155 GLN A CA 1
ATOM 1237 C C . GLN A 1 155 ? -0.784 -4.746 -13.511 1.00 89.06 155 GLN A C 1
ATOM 1239 O O . GLN A 1 155 ? 0.317 -4.244 -13.307 1.00 89.06 155 GLN A O 1
ATOM 1244 N N . SER A 1 156 ? -1.622 -4.985 -12.509 1.00 92.44 156 SER A N 1
ATOM 1245 C CA . SER A 1 156 ? -1.386 -4.465 -11.168 1.00 92.44 156 SER A CA 1
ATOM 1246 C C . SER A 1 156 ? -1.977 -5.338 -10.070 1.00 92.44 156 SER A C 1
ATOM 1248 O O . SER A 1 156 ? -2.920 -6.110 -10.259 1.00 92.44 156 SER A O 1
ATOM 1250 N N . THR A 1 157 ? -1.409 -5.168 -8.883 1.00 93.19 157 THR A N 1
ATOM 1251 C CA . THR A 1 157 ? -1.854 -5.766 -7.628 1.00 93.19 157 THR A CA 1
ATOM 1252 C C . THR A 1 157 ? -2.102 -4.660 -6.622 1.00 93.19 157 THR A C 1
ATOM 1254 O O . THR A 1 157 ? -1.256 -3.799 -6.413 1.00 93.19 157 THR A O 1
ATOM 1257 N N . TYR A 1 158 ? -3.249 -4.712 -5.968 1.00 93.06 158 TYR A N 1
ATOM 1258 C CA . TYR A 1 158 ? -3.713 -3.750 -4.987 1.00 93.06 158 TYR A CA 1
ATOM 1259 C C . TYR A 1 158 ? -3.906 -4.476 -3.660 1.00 93.06 158 TYR A C 1
ATOM 1261 O O . TYR A 1 158 ? -4.660 -5.449 -3.568 1.00 93.06 158 TYR A O 1
ATOM 1269 N N . ILE A 1 159 ? -3.206 -4.000 -2.637 1.00 93.31 159 ILE A N 1
ATOM 1270 C CA . ILE A 1 159 ? -3.282 -4.497 -1.268 1.00 93.31 159 ILE A CA 1
ATOM 1271 C C . ILE A 1 159 ? -3.679 -3.330 -0.379 1.00 93.31 159 ILE A C 1
ATOM 1273 O O . ILE A 1 159 ? -2.882 -2.428 -0.134 1.00 93.31 159 ILE A O 1
ATOM 1277 N N . ARG A 1 160 ? -4.911 -3.345 0.125 1.00 92.31 160 ARG A N 1
ATOM 1278 C CA . ARG A 1 160 ? -5.397 -2.353 1.083 1.00 92.31 160 ARG A CA 1
ATOM 1279 C C . ARG A 1 160 ? -5.484 -2.977 2.464 1.00 92.31 160 ARG A C 1
ATOM 1281 O O . ARG A 1 160 ? -6.125 -4.007 2.636 1.00 92.31 160 ARG A O 1
ATOM 1288 N N . VAL A 1 161 ? -4.896 -2.329 3.458 1.00 91.31 161 VAL A N 1
ATOM 1289 C CA . VAL A 1 161 ? -5.153 -2.636 4.869 1.00 91.31 161 VAL A CA 1
ATOM 1290 C C . VAL A 1 161 ? -5.941 -1.480 5.452 1.00 91.31 161 VAL A C 1
ATOM 1292 O O . VAL A 1 161 ? -5.713 -0.322 5.100 1.00 91.31 161 VAL A O 1
ATOM 1295 N N . SER A 1 162 ? -6.917 -1.765 6.301 1.00 90.00 162 SER A N 1
ATOM 1296 C CA . SER A 1 162 ? -7.775 -0.730 6.863 1.00 90.00 162 SER A CA 1
ATOM 1297 C C . SER A 1 162 ? -8.290 -1.089 8.245 1.00 90.00 162 SER A C 1
ATOM 1299 O O . SER A 1 162 ? -8.449 -2.264 8.574 1.00 90.00 162 SER A O 1
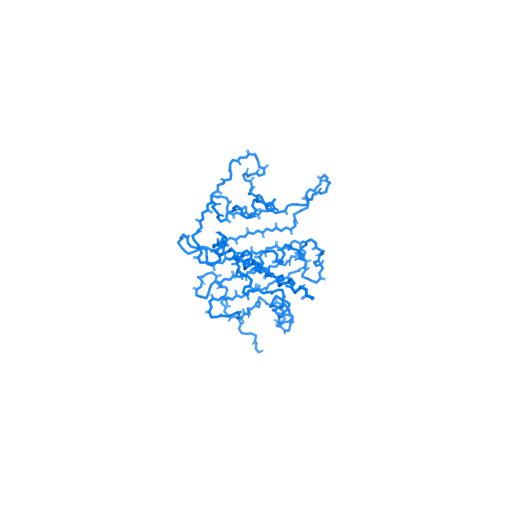ATOM 1301 N N . GLN A 1 163 ? -8.576 -0.070 9.049 1.00 87.88 163 GLN A N 1
ATOM 1302 C CA . GLN A 1 163 ? -9.204 -0.225 10.351 1.00 87.88 163 GLN A CA 1
ATOM 1303 C C . GLN A 1 163 ? -10.668 -0.616 10.199 1.00 87.88 163 GLN A C 1
ATOM 1305 O O . GLN A 1 163 ? -11.374 -0.148 9.305 1.00 87.88 163 GLN A O 1
ATOM 1310 N N . ARG A 1 164 ? -11.154 -1.471 11.096 1.00 77.06 164 ARG A N 1
ATOM 1311 C CA . ARG A 1 164 ? -12.569 -1.841 11.150 1.00 77.06 164 ARG A CA 1
ATOM 1312 C C . ARG A 1 164 ? -13.426 -0.585 11.366 1.00 77.06 164 ARG A C 1
ATOM 1314 O O . ARG A 1 164 ? -13.186 0.160 12.304 1.00 77.06 164 ARG A O 1
ATOM 1321 N N . GLY A 1 165 ? -14.420 -0.375 10.500 1.00 71.94 165 GLY A N 1
ATOM 1322 C CA . GLY A 1 165 ? -15.277 0.819 10.524 1.00 71.94 165 GLY A CA 1
ATOM 1323 C C . GLY A 1 165 ? -14.815 1.967 9.620 1.00 71.94 165 GLY A C 1
ATOM 1324 O O . GLY A 1 165 ? -15.528 2.959 9.530 1.00 71.94 165 GLY A O 1
ATOM 1325 N N . ALA A 1 166 ? -13.684 1.826 8.915 1.00 73.06 166 ALA A N 1
ATOM 1326 C CA . ALA A 1 166 ? -13.203 2.866 8.010 1.00 73.06 166 ALA A CA 1
ATOM 1327 C C . ALA A 1 166 ? -14.224 3.199 6.905 1.00 73.06 166 ALA A C 1
ATOM 1329 O O . ALA A 1 166 ? -14.714 2.304 6.211 1.00 73.06 166 ALA A O 1
ATOM 1330 N N . LEU A 1 167 ? -14.494 4.493 6.708 1.00 60.03 167 LEU A N 1
ATOM 1331 C CA . LEU A 1 167 ? -15.564 5.008 5.834 1.00 60.03 167 LEU A CA 1
ATOM 1332 C C . LEU A 1 167 ? -15.394 4.647 4.349 1.00 60.03 167 LEU A C 1
ATOM 1334 O O . LEU A 1 167 ? -16.374 4.547 3.619 1.00 60.03 167 LEU A O 1
ATOM 1338 N N . LYS A 1 168 ? -14.150 4.447 3.896 1.00 57.69 168 LYS A N 1
ATOM 1339 C CA . LYS A 1 168 ? -13.804 4.101 2.503 1.00 57.69 168 LYS A CA 1
ATOM 1340 C C . LYS A 1 168 ? -13.540 2.604 2.297 1.00 57.69 168 LYS A C 1
ATOM 1342 O O . LYS A 1 168 ? -12.950 2.209 1.288 1.00 57.69 168 LYS A O 1
ATOM 1347 N N . ALA A 1 169 ? -13.960 1.768 3.249 1.00 53.72 169 ALA A N 1
ATOM 1348 C CA . ALA A 1 169 ? -14.048 0.331 3.032 1.00 53.72 169 ALA A CA 1
ATOM 1349 C C . ALA A 1 169 ? -15.044 0.067 1.893 1.00 53.72 169 ALA A C 1
ATOM 1351 O O . ALA A 1 169 ? -16.198 0.479 2.022 1.00 53.72 169 ALA A O 1
ATOM 1352 N N . PRO A 1 170 ? -14.670 -0.632 0.812 1.00 49.34 170 PRO A N 1
ATOM 1353 C CA . PRO A 1 170 ? -15.673 -1.136 -0.112 1.00 49.34 170 PRO A CA 1
ATOM 1354 C C . PRO A 1 170 ? -16.683 -2.008 0.653 1.00 49.34 170 PRO A C 1
ATOM 1356 O O . PRO A 1 170 ? -16.318 -2.750 1.576 1.00 49.34 170 PRO A O 1
ATOM 1359 N N . LEU A 1 171 ? -17.966 -1.867 0.304 1.00 44.06 171 LEU A N 1
ATOM 1360 C CA . LEU A 1 171 ? -19.063 -2.608 0.927 1.00 44.06 171 LEU A CA 1
ATOM 1361 C C . LEU A 1 171 ? -18.866 -4.116 0.719 1.00 44.06 171 LEU A C 1
ATOM 1363 O O . LEU A 1 171 ? -18.440 -4.563 -0.344 1.00 44.06 171 LEU A O 1
ATOM 1367 N N . LEU A 1 172 ? -19.168 -4.892 1.763 1.00 48.16 172 LEU A N 1
ATOM 1368 C CA . LEU A 1 172 ? -19.032 -6.348 1.797 1.00 48.16 172 LEU A CA 1
ATOM 1369 C C . LEU A 1 172 ? -19.825 -6.990 0.649 1.00 48.16 172 LEU A C 1
ATOM 1371 O O . LEU A 1 172 ? -21.024 -7.216 0.790 1.00 48.16 172 LEU A O 1
ATOM 1375 N N . SER A 1 173 ? -19.165 -7.378 -0.440 1.00 47.03 173 SER A N 1
ATOM 1376 C CA . SER A 1 173 ? -19.680 -8.502 -1.212 1.00 47.03 173 SER A CA 1
ATOM 1377 C C . SER A 1 173 ? -19.260 -9.763 -0.462 1.00 47.03 173 SER A C 1
ATOM 1379 O O . SER A 1 173 ? -18.083 -10.112 -0.361 1.00 47.03 173 SER A O 1
ATOM 1381 N N . ARG A 1 174 ? -20.228 -10.413 0.186 1.00 50.09 174 ARG A N 1
ATOM 1382 C CA . ARG A 1 174 ? -20.038 -11.805 0.583 1.00 50.09 174 ARG A CA 1
ATOM 1383 C C . ARG A 1 174 ? -20.016 -12.583 -0.724 1.00 50.09 174 ARG A C 1
ATOM 1385 O O . ARG A 1 174 ? -20.966 -12.479 -1.497 1.00 50.09 174 ARG A O 1
ATOM 1392 N N . CYS A 1 175 ? -18.924 -13.293 -0.994 1.00 51.94 175 CYS A N 1
ATOM 1393 C CA . CYS A 1 175 ? -18.980 -14.327 -2.016 1.00 51.94 175 CYS A CA 1
ATOM 1394 C C . CYS A 1 175 ? -20.140 -15.269 -1.641 1.00 51.94 175 CYS A C 1
ATOM 1396 O O . CYS A 1 175 ? -20.267 -15.557 -0.444 1.00 51.94 175 CYS A O 1
ATOM 1398 N N . PRO A 1 176 ? -21.007 -15.653 -2.590 1.00 48.16 176 PRO A N 1
ATOM 1399 C CA . PRO A 1 176 ? -22.070 -16.614 -2.320 1.00 48.16 176 PRO A CA 1
ATOM 1400 C C . PRO A 1 176 ? -21.513 -17.940 -1.790 1.00 48.16 176 PRO A C 1
ATOM 1402 O O . PRO A 1 176 ? -20.365 -18.293 -2.154 1.00 48.16 176 PRO A O 1
#

=== Feature glossary ===
Annotated list of the representations used here:

Nearest PDB structures. The Foldseek neighbor list gives the closest experimentally determined structures in the PDB, ranked by structural alignment. TM-score near 1 means near-identical fold; near 0.3 means only rough topology match. This is how one finds what a novel AlphaFold prediction most resembles in the solved-structure universe.

Foldseek 3Di. Foldseek's 3Di representation compresses backbone geometry into a per-residue letter drawn from a learned twenty-state alphabet. It captures the tertiary interaction pattern around each residue — which residues are packed against it in space, regardless of where they are in sequence.

Radius of gyration, Cα contacts, bounding box. Radius of gyration (Rg) is the root-mean-square distance of Cα atoms from their centroid — a single number for overall size and compactness. A globular domain of N residues has Rg ≈ 2.2·N^0.38 Å; an extended or disordered chain has a much larger Rg. The Cα contact count is the number of residue pairs whose Cα atoms are within 8 Å and are more than four positions apart in sequence — a standard proxy for tertiary packing density. The bounding box is the smallest axis-aligned box enclosing all Cα atoms.

InterPro / GO / CATH / organism. The annotation block draws on four external resources. InterPro: which protein families and domains the sequence belongs to. GO: standardized terms for what the protein does, what process it participates in, and where in the cell it acts. CATH: which structural fold it has in the CATH hierarchy. Organism: the species of origin.

mmCIF coordinates. The mmCIF block holds the 3D Cartesian coordinates of each backbone atom (N, Cα, C, O) in ångströms. mmCIF is the PDB's canonical archive format — a tagged-loop text representation of the atomic model.

pLDDT. pLDDT is the predicted lDDT-Cα score: AlphaFold's confidence that the local environment of each residue (all inter-atomic distances within 15 Å) is correctly placed. It is a per-residue number between 0 and 100, with higher meaning more reliable.

Backbone torsions (φ/ψ). φ (phi) and ψ (psi) are the two rotatable backbone dihedrals per residue: φ is the C(i-1)–N–Cα–C torsion, ψ is the N–Cα–C–N(i+1) torsion, both in degrees on (−180°, 180°]. α-helical residues cluster near (−60°, −45°); β-strand residues near (−120°, +130°). A Ramachandran plot is simply a scatter of (φ, ψ) for every residue.

B-factor. For experimental (PDB) structures, the B-factor (temperature factor) quantifies the positional spread of each atom in the crystal — a combination of thermal vibration and static disorder — in units of Å². High B-factors mark flexible loops or poorly resolved regions; low B-factors mark the rigid, well-ordered core.

Secondary structure (3-state, P-SEA). SS3 is a coarse helix/strand/coil call (letters a/b/c) made by the P-SEA algorithm from inter-Cα distances and dihedrals. It is less detailed than DSSP but needs only Cα positions.

Predicted aligned error. Predicted aligned error is AlphaFold's pairwise confidence. Unlike pLDDT (per-residue), PAE is per-residue-pair and captures whether two parts of the structure are correctly placed relative to each other. Units are ångströms of expected positional error.

Solvent-accessible surface area. Solvent-accessible surface area (SASA) is the area in Å² traced out by the centre of a 1.4 Å probe sphere (a water molecule) rolled over the protein's van der Waals surface (Shrake–Rupley / Lee–Richards construction). Buried residues have near-zero SASA; fully exposed residues can exceed 200 Å². The total SASA scales roughly with the number of surface residues.

Secondary structure (8-state, DSSP). The SS8 string is DSSP's per-residue secondary-structure call. α-helix (H) means an i→i+4 H-bond ladder; β-strand (E) means the residue participates in a β-sheet; 3₁₀ (G) and π (I) are tighter and wider helices; T/S are turns/bends; '-' is loop.

Rendered structure images. Structure images are PyMOL renders from six orthogonal camera directions. Cartoon representation draws helices as coils and strands as arrows; sticks shows the backbone as bonds; surface shows the solvent-excluded envelope. Rainbow coloring maps sequence position to hue (blue→red, N→C); chain coloring assigns a distinct color per polypeptide.

Sequence. The amino-acid sequence is the protein's primary structure: the linear order of residues from the N-terminus to the C-terminus, written in one-letter code. Everything else here — the 3D coordinates, the secondary structure, the domain annotations — is ultimately a consequence of this string.

Contact-map, Ramachandran, and PAE plots. Three diagnostic plots accompany the record. The Cα contact map visualizes the tertiary structure as a 2D adjacency matrix (8 Å cutoff, sequence-local contacts suppressed). The Ramachandran plot shows the distribution of backbone (φ, ψ) torsions, with points in the α and β basins reflecting secondary structure content. The PAE plot shows AlphaFold's inter-residue confidence as a color matrix.